Protein AF-A0A816EW15-F1 (afdb_monomer)

Foldseek 3Di:
DDLVVLLVLLCVQCPPPDLVDDQQADDPDDDDPDPPPPDQDDDDDDDDDPVVVVVLVVVCVVLVHDSLLLVVLVVLVVSCVRSVRPFWAWEWEKDQQQPDPVSPPDPDRRIATFIQTGRDDPPDDSSRSSVVSRVSVVSRVVSRVNHPVSSCVSNVHDPVSPVSNVHYDYDDDDPPCLCFDDDPNDTQHPDDDDSVVSPDDPPDDDDDRDDDPPDDPDDDDDD

Radius of gyration: 21.03 Å; Cα contacts (8 Å, |Δi|>4): 182; chains: 1; bounding box: 45×49×67 Å

Mean predicted aligned error: 11.52 Å

Solvent-accessible surface area (backbone atoms only — not comparable to full-atom values): 14504 Å² total; per-residue (Å²): 133,66,66,66,64,42,49,55,50,48,41,60,69,52,58,91,58,63,64,82,61,67,84,58,62,88,61,100,58,87,79,72,91,57,92,66,84,84,68,82,86,82,86,86,88,84,84,77,54,70,69,60,51,48,52,54,51,51,49,20,58,76,70,74,45,49,69,60,37,48,51,49,32,51,48,51,55,49,51,23,61,60,31,76,61,57,35,78,43,51,37,25,32,66,39,66,68,54,86,46,80,83,48,66,83,52,92,73,94,50,68,34,64,42,81,49,65,47,76,59,61,93,82,56,52,71,67,54,45,34,50,51,39,43,58,52,50,53,58,49,57,78,40,55,86,59,55,51,74,54,54,31,54,73,61,72,41,58,84,90,57,58,67,43,54,74,44,75,52,78,81,80,90,74,64,87,64,64,72,61,44,66,59,98,89,42,74,46,65,86,74,78,78,58,79,76,65,78,74,78,79,77,90,73,80,75,92,79,85,77,81,86,83,85,76,81,84,82,74,84,79,84,132

Nearest PDB structures (foldseek):
  6mg0-assembly2_A  TM=9.243E-01  e=1.447E-06  Brevibacillus parabrevis
  6mg0-assembly2_B  TM=8.468E-01  e=9.662E-07  Brevibacillus parabrevis
  9be3-assembly1_A  TM=8.759E-01  e=2.046E-06  Brevibacillus parabrevis
  9be4-assembly1_A  TM=8.601E-01  e=3.860E-06  Brevibacillus parabrevis
  6mfz-assembly1_A  TM=8.678E-01  e=6.873E-06  Brevibacillus parabrevis

pLDDT: mean 77.23, std 21.39, range [26.7, 98.31]

Sequence (223 aa):
MDMTFSSDFWQSQLHGYNFECRLSLPTDRQRSSSDQRSGLASIAQISFDEDISTAFLDYASAHKVTPFQLGLATFYAFLFKISHGQSDLCIACLNANRYKSELQNIIGMFVATLPYRIQLDSNWSFDELVKHVQEKSLSVLEHSHYPLQYILADSHISQLNASFLETVFNFLTVPSDMAHLSLNGATLEQVSLDPSWESKEMDKLSQIFLIDNKRAKLSPLPI

Structure (mmCIF, N/CA/C/O backbone):
data_AF-A0A816EW15-F1
#
_entry.id   AF-A0A816EW15-F1
#
loop_
_atom_site.group_PDB
_atom_site.id
_atom_site.type_symbol
_atom_site.label_atom_id
_atom_site.label_alt_id
_atom_site.label_comp_id
_atom_site.label_asym_id
_atom_site.label_entity_id
_atom_site.label_seq_id
_atom_site.pdbx_PDB_ins_code
_atom_site.Cartn_x
_atom_site.Cartn_y
_atom_site.Cartn_z
_atom_site.occupancy
_atom_site.B_iso_or_equiv
_atom_site.auth_seq_id
_atom_site.auth_comp_id
_atom_site.auth_asym_id
_atom_site.auth_atom_id
_atom_site.pdbx_PDB_model_num
ATOM 1 N N . MET A 1 1 ? 6.642 18.538 -16.106 1.00 57.25 1 MET A N 1
ATOM 2 C CA . MET A 1 1 ? 6.251 18.110 -14.749 1.00 57.25 1 MET A CA 1
ATOM 3 C C . MET A 1 1 ? 7.116 18.881 -13.787 1.00 57.25 1 MET A C 1
ATOM 5 O O . MET A 1 1 ? 8.323 18.911 -13.997 1.00 57.25 1 MET A O 1
ATOM 9 N N . ASP A 1 2 ? 6.495 19.570 -12.839 1.00 70.06 2 ASP A N 1
ATOM 10 C CA . ASP A 1 2 ? 7.193 20.416 -11.876 1.00 70.06 2 ASP A CA 1
ATOM 11 C C . ASP A 1 2 ? 7.647 19.557 -10.687 1.00 70.06 2 ASP A C 1
ATOM 13 O O . ASP A 1 2 ? 6.822 19.013 -9.956 1.00 70.06 2 ASP A O 1
ATOM 17 N N . MET A 1 3 ? 8.961 19.381 -10.538 1.00 74.31 3 MET A N 1
ATOM 18 C CA . MET A 1 3 ? 9.544 18.561 -9.467 1.00 74.31 3 MET A CA 1
ATOM 19 C C . MET A 1 3 ? 9.305 19.180 -8.084 1.00 74.31 3 MET A C 1
ATOM 21 O O . MET A 1 3 ? 9.208 18.451 -7.100 1.00 74.31 3 MET A O 1
ATOM 25 N N . THR A 1 4 ? 9.156 20.504 -8.018 1.00 77.12 4 THR A N 1
ATOM 26 C CA . THR A 1 4 ? 8.926 21.255 -6.777 1.00 77.12 4 THR A CA 1
ATOM 27 C C . THR A 1 4 ? 7.561 20.919 -6.177 1.00 77.12 4 THR A C 1
ATOM 29 O O . THR A 1 4 ? 7.462 20.607 -4.996 1.00 77.12 4 THR A O 1
ATOM 32 N N . PHE A 1 5 ? 6.526 20.845 -7.022 1.00 86.38 5 PHE A N 1
ATOM 33 C CA . PHE A 1 5 ? 5.172 20.462 -6.608 1.00 86.38 5 PHE A CA 1
ATOM 34 C C . PHE A 1 5 ? 5.114 19.039 -6.022 1.00 86.38 5 PHE A C 1
ATOM 36 O O . PHE A 1 5 ? 4.413 18.792 -5.043 1.00 86.38 5 PHE A O 1
ATOM 43 N N . SER A 1 6 ? 5.881 18.099 -6.588 1.00 90.25 6 SER A N 1
ATOM 44 C CA . SER A 1 6 ? 5.968 16.733 -6.058 1.00 90.25 6 SER A CA 1
ATOM 45 C C . SER A 1 6 ? 6.756 16.638 -4.756 1.00 90.25 6 SER A C 1
ATOM 47 O O . SER A 1 6 ? 6.348 15.887 -3.872 1.00 90.25 6 SER A O 1
ATOM 49 N N . SER A 1 7 ? 7.838 17.405 -4.609 1.00 91.81 7 SER A N 1
ATOM 50 C CA . SER A 1 7 ? 8.582 17.495 -3.346 1.00 91.81 7 SER A CA 1
ATOM 51 C C . SER A 1 7 ? 7.671 17.936 -2.196 1.00 91.81 7 SER A C 1
ATOM 53 O O . SER A 1 7 ? 7.587 17.246 -1.179 1.00 91.81 7 SER A O 1
ATOM 55 N N . ASP A 1 8 ? 6.931 19.034 -2.375 1.00 93.44 8 ASP A N 1
ATOM 56 C CA . ASP A 1 8 ? 6.056 19.589 -1.333 1.00 93.44 8 ASP A CA 1
ATOM 57 C C . ASP A 1 8 ? 4.955 18.601 -0.919 1.00 93.44 8 ASP A C 1
ATOM 59 O O . ASP A 1 8 ? 4.683 18.418 0.273 1.00 93.44 8 ASP A O 1
ATOM 63 N N . PHE A 1 9 ? 4.357 17.903 -1.893 1.00 94.75 9 PHE A N 1
ATOM 64 C CA . PHE A 1 9 ? 3.387 16.842 -1.622 1.00 94.75 9 PHE A CA 1
ATOM 65 C C . PHE A 1 9 ? 3.985 15.733 -0.753 1.00 94.75 9 PHE A C 1
ATOM 67 O O . PHE A 1 9 ? 3.382 15.351 0.249 1.00 94.75 9 PHE A O 1
ATOM 74 N N . TRP A 1 10 ? 5.163 15.215 -1.110 1.00 94.44 10 TRP A N 1
ATOM 75 C CA . TRP A 1 10 ? 5.776 14.099 -0.389 1.00 94.44 10 TRP A CA 1
ATOM 76 C C . TRP A 1 10 ? 6.218 14.482 1.023 1.00 94.44 10 TRP A C 1
ATOM 78 O O . TRP A 1 10 ? 5.998 13.704 1.956 1.00 94.44 10 TRP A O 1
ATOM 88 N N . GLN A 1 11 ? 6.755 15.691 1.197 1.00 92.94 11 GLN A N 1
ATOM 89 C CA . GLN A 1 11 ? 7.065 16.233 2.520 1.00 92.94 11 GLN A CA 1
ATOM 90 C C . GLN A 1 11 ? 5.805 16.340 3.384 1.00 92.94 11 GLN A C 1
ATOM 92 O O . GLN A 1 11 ? 5.815 15.915 4.538 1.00 92.94 11 GLN A O 1
ATOM 97 N N . SER A 1 12 ? 4.698 16.846 2.827 1.00 93.38 12 SER A N 1
ATOM 98 C CA . SER A 1 12 ? 3.413 16.922 3.531 1.00 93.38 12 SER A CA 1
ATOM 99 C C . SER A 1 12 ? 2.863 15.534 3.874 1.00 93.38 12 SER A C 1
ATOM 101 O O . SER A 1 12 ? 2.477 15.274 5.013 1.00 93.38 12 SER A O 1
ATOM 103 N N . GLN A 1 13 ? 2.887 14.614 2.911 1.00 93.44 13 GLN A N 1
ATOM 104 C CA . GLN A 1 13 ? 2.361 13.258 3.040 1.00 93.44 13 GLN A CA 1
ATOM 105 C C . GLN A 1 13 ? 3.075 12.451 4.135 1.00 93.44 13 GLN A C 1
ATOM 107 O O . GLN A 1 13 ? 2.447 11.663 4.849 1.00 93.44 13 GLN A O 1
ATOM 112 N N . LEU A 1 14 ? 4.383 12.645 4.298 1.00 93.19 14 LEU A N 1
ATOM 113 C CA . LEU A 1 14 ? 5.192 11.945 5.298 1.00 93.19 14 LEU A CA 1
ATOM 114 C C . LEU A 1 14 ? 5.442 12.772 6.570 1.00 93.19 14 LEU A C 1
ATOM 116 O O . LEU A 1 14 ? 6.084 12.287 7.503 1.00 93.19 14 LEU A O 1
ATOM 120 N N . HIS A 1 15 ? 4.888 13.983 6.660 1.00 92.44 15 HIS A N 1
ATOM 121 C CA . HIS A 1 15 ? 5.087 14.876 7.797 1.00 92.44 15 HIS A CA 1
ATOM 122 C C . HIS A 1 15 ? 4.640 14.244 9.123 1.00 92.44 15 HIS A C 1
ATOM 124 O O . HIS A 1 15 ? 3.494 13.816 9.276 1.00 92.44 15 HIS A O 1
ATOM 130 N N . GLY A 1 16 ? 5.537 14.197 10.107 1.00 90.25 16 GLY A N 1
ATOM 131 C CA . GLY A 1 16 ? 5.242 13.643 11.431 1.00 90.25 16 GLY A CA 1
ATOM 132 C C . GLY A 1 16 ? 5.069 12.122 11.460 1.00 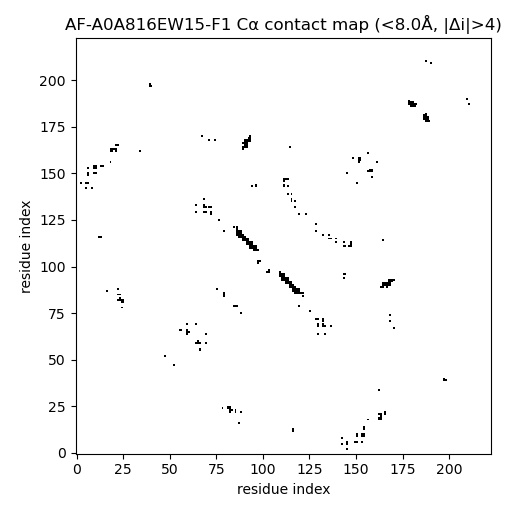90.25 16 GLY A C 1
ATOM 133 O O . GLY A 1 16 ? 4.634 11.592 12.478 1.00 90.25 16 GLY A O 1
ATOM 134 N N . TYR A 1 17 ? 5.373 11.408 10.370 1.00 91.12 17 TYR A N 1
ATOM 135 C CA . TYR A 1 17 ? 5.465 9.952 10.420 1.00 91.12 17 TYR A CA 1
ATOM 136 C C . TYR A 1 17 ? 6.673 9.544 11.265 1.00 91.12 17 TYR A C 1
ATOM 138 O O . TYR A 1 17 ? 7.764 10.096 11.115 1.00 91.12 17 TYR A O 1
ATOM 146 N N . ASN A 1 18 ? 6.494 8.564 12.146 1.00 88.25 18 ASN A N 1
ATOM 147 C CA . ASN A 1 18 ? 7.602 8.029 12.922 1.00 88.25 18 ASN A CA 1
ATOM 148 C C . ASN A 1 18 ? 8.350 6.964 12.103 1.00 88.25 18 ASN A C 1
ATOM 150 O O . ASN A 1 18 ? 7.986 5.791 12.123 1.00 88.25 18 ASN A O 1
ATOM 154 N N . PHE A 1 19 ? 9.416 7.368 11.407 1.00 84.25 19 PHE A N 1
ATOM 155 C CA . PHE A 1 19 ? 10.242 6.474 10.580 1.00 84.25 19 PHE A CA 1
ATOM 156 C C . PHE A 1 19 ? 11.019 5.413 11.376 1.00 84.25 19 PHE A C 1
ATOM 158 O O . PHE A 1 19 ? 11.517 4.456 10.789 1.00 84.25 19 PHE A O 1
ATOM 165 N N . GLU A 1 20 ? 11.121 5.560 12.697 1.00 80.81 20 GLU A N 1
ATOM 166 C CA . GLU A 1 20 ? 11.741 4.567 13.582 1.00 80.81 20 GLU A CA 1
ATOM 167 C C . GLU A 1 20 ? 10.713 3.564 14.130 1.00 80.81 20 GLU A C 1
ATOM 169 O O . GLU A 1 20 ? 11.079 2.496 14.629 1.00 80.81 20 GLU A O 1
ATOM 174 N N . CYS A 1 21 ? 9.415 3.880 14.028 1.00 80.56 21 CYS A N 1
ATOM 175 C CA . CYS A 1 21 ? 8.342 3.003 14.472 1.00 80.56 21 CYS A CA 1
ATOM 176 C C . CYS A 1 21 ? 8.184 1.836 13.497 1.00 80.56 21 CYS A C 1
ATOM 178 O O . CYS A 1 21 ? 7.643 1.969 12.398 1.00 80.56 21 CYS A O 1
ATOM 180 N N . ARG A 1 22 ? 8.662 0.667 13.922 1.00 81.12 22 ARG A N 1
ATOM 181 C CA . ARG A 1 22 ? 8.449 -0.590 13.203 1.00 81.12 22 ARG A CA 1
ATOM 182 C C . ARG A 1 22 ? 7.032 -1.098 13.419 1.00 81.12 22 ARG A C 1
ATOM 184 O O . ARG A 1 22 ? 6.450 -0.915 14.486 1.00 81.12 22 ARG A O 1
ATOM 191 N N . LEU A 1 23 ? 6.512 -1.799 12.417 1.00 85.62 23 LEU A N 1
ATOM 192 C CA . LEU A 1 23 ? 5.215 -2.454 12.519 1.00 85.62 23 LEU A CA 1
ATOM 193 C C . LEU A 1 23 ? 5.271 -3.585 13.555 1.00 85.62 23 LEU A C 1
ATOM 195 O O . LEU A 1 23 ? 6.068 -4.521 13.421 1.00 85.62 23 LEU A O 1
ATOM 199 N N . SER A 1 24 ? 4.418 -3.512 14.576 1.00 87.81 24 SER A N 1
ATOM 200 C CA . SER A 1 24 ? 4.382 -4.495 15.665 1.00 87.81 24 SER A CA 1
ATOM 201 C C . SER A 1 24 ? 3.636 -5.774 15.268 1.00 87.81 24 SER A C 1
ATOM 203 O O . SER A 1 24 ? 2.526 -6.023 15.727 1.00 87.81 24 SER A O 1
ATOM 205 N N . LEU A 1 25 ? 4.235 -6.599 14.409 1.00 88.19 25 LEU A N 1
ATOM 206 C CA . LEU A 1 25 ? 3.651 -7.878 13.995 1.00 88.19 25 LEU A CA 1
ATOM 207 C C . LEU A 1 25 ? 3.824 -8.980 15.057 1.00 88.19 25 LEU A C 1
ATOM 209 O O . LEU A 1 25 ? 4.872 -9.037 15.713 1.00 88.19 25 LEU A O 1
ATOM 213 N N . PRO A 1 26 ? 2.856 -9.909 15.185 1.00 88.44 26 PRO A N 1
ATOM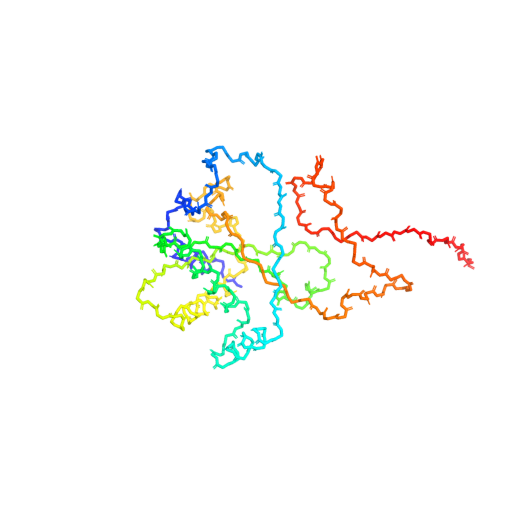 214 C CA . PRO A 1 26 ? 3.020 -11.097 16.010 1.00 88.44 26 PRO A CA 1
ATOM 215 C C . PRO A 1 26 ? 4.115 -11.967 15.385 1.00 88.44 26 PRO A C 1
ATOM 217 O O . PRO A 1 26 ? 3.960 -12.498 14.288 1.00 88.44 26 PRO A O 1
ATOM 220 N N . THR A 1 27 ? 5.258 -12.055 16.060 1.00 85.81 27 THR A N 1
ATOM 221 C CA . THR A 1 27 ? 6.444 -12.776 15.585 1.00 85.81 27 THR A CA 1
ATOM 222 C C . THR A 1 27 ? 6.820 -13.865 16.580 1.00 85.81 27 THR A C 1
ATOM 224 O O . THR A 1 27 ? 6.746 -13.659 17.790 1.00 85.81 27 THR A O 1
ATOM 227 N N . ASP A 1 28 ? 7.258 -15.022 16.078 1.00 86.69 28 ASP A N 1
ATOM 228 C CA . ASP A 1 28 ? 7.640 -16.163 16.928 1.00 86.69 28 ASP A CA 1
ATOM 229 C C . ASP A 1 28 ? 8.912 -15.898 17.750 1.00 86.69 28 ASP A C 1
ATOM 231 O O . ASP A 1 28 ? 9.191 -16.577 18.739 1.00 86.69 28 ASP A O 1
ATOM 235 N N . ARG A 1 29 ? 9.730 -14.932 17.317 1.00 81.88 29 ARG A N 1
ATOM 236 C CA . ARG A 1 29 ? 10.993 -14.542 17.953 1.00 81.88 29 ARG A CA 1
ATOM 237 C C . ARG A 1 29 ? 11.143 -13.032 17.915 1.00 81.88 29 ARG A C 1
ATOM 239 O O . ARG A 1 29 ? 10.705 -12.389 16.965 1.00 81.88 29 ARG A O 1
ATOM 246 N N . GLN A 1 30 ? 11.838 -12.483 18.910 1.00 79.38 30 GLN A N 1
ATOM 247 C CA . GLN A 1 30 ? 12.195 -11.067 18.907 1.00 79.38 30 GLN A CA 1
ATOM 248 C C . GLN A 1 30 ? 12.971 -10.711 17.638 1.00 79.38 30 GLN A C 1
ATOM 250 O O . GLN A 1 30 ? 13.942 -11.375 17.266 1.00 79.38 30 GLN A O 1
ATOM 255 N N . ARG A 1 31 ? 12.526 -9.645 16.975 1.00 74.25 31 ARG A N 1
ATOM 256 C CA . ARG A 1 31 ? 13.150 -9.138 15.758 1.00 74.25 31 ARG A CA 1
ATOM 257 C C . ARG A 1 31 ? 14.535 -8.579 16.088 1.00 74.25 31 ARG A C 1
ATOM 259 O O . ARG A 1 31 ? 14.663 -7.767 17.001 1.00 74.25 31 ARG A O 1
ATOM 266 N N . SER A 1 32 ? 15.559 -8.999 15.342 1.00 71.56 32 SER A N 1
ATOM 267 C CA . SER A 1 32 ? 16.913 -8.454 15.490 1.00 71.56 32 SER A CA 1
ATOM 268 C C . SER A 1 32 ? 16.923 -6.937 15.261 1.00 71.56 32 SER A C 1
ATOM 270 O O . SER A 1 32 ? 16.229 -6.423 14.378 1.00 71.56 32 SER A O 1
ATOM 272 N N . SER A 1 33 ? 17.730 -6.224 16.047 1.00 64.81 33 SER A N 1
ATOM 273 C CA . SER A 1 33 ? 18.008 -4.798 15.852 1.00 64.81 33 SER A CA 1
ATOM 274 C C . SER A 1 33 ? 18.983 -4.537 14.702 1.00 64.81 33 SER A C 1
ATOM 276 O O . SER A 1 33 ? 19.049 -3.413 14.211 1.00 64.81 33 SER A O 1
ATOM 278 N N . SER A 1 34 ? 19.724 -5.552 14.248 1.00 62.72 34 SER A N 1
ATOM 279 C CA . SER A 1 34 ? 20.553 -5.447 13.049 1.00 62.72 34 SER A CA 1
ATOM 280 C C . SER A 1 34 ? 19.699 -5.608 11.789 1.00 62.72 34 SER A C 1
ATOM 282 O O . SER A 1 34 ? 18.918 -6.551 11.682 1.00 62.72 34 SER A O 1
ATOM 284 N N . ASP A 1 35 ? 19.911 -4.749 10.787 1.00 58.50 35 ASP A N 1
ATOM 285 C CA . ASP A 1 35 ? 19.331 -4.884 9.433 1.00 58.50 35 ASP A CA 1
ATOM 286 C C . ASP A 1 35 ? 19.892 -6.093 8.650 1.00 58.50 35 ASP A C 1
ATOM 288 O O . ASP A 1 35 ? 19.689 -6.243 7.444 1.00 58.50 35 ASP A O 1
ATOM 292 N N . GLN A 1 36 ? 20.601 -6.996 9.332 1.00 60.75 36 GLN A N 1
ATOM 293 C CA . GLN A 1 36 ? 21.044 -8.249 8.751 1.00 60.75 36 GLN A CA 1
ATOM 294 C C . GLN A 1 36 ? 19.856 -9.202 8.646 1.00 60.75 36 GLN A C 1
ATOM 296 O O . GLN A 1 36 ? 19.377 -9.765 9.636 1.00 60.75 36 GLN A O 1
ATOM 301 N N . ARG A 1 37 ? 19.401 -9.400 7.406 1.00 61.25 37 ARG A N 1
ATOM 302 C CA . ARG A 1 37 ? 18.492 -10.485 7.037 1.00 61.25 37 ARG A CA 1
ATOM 303 C C . ARG A 1 37 ? 19.153 -11.799 7.445 1.00 61.25 37 ARG A C 1
ATOM 305 O O . ARG A 1 37 ? 20.154 -12.206 6.873 1.00 61.25 37 ARG A O 1
ATOM 312 N N . SER A 1 38 ? 18.634 -12.407 8.503 1.00 61.34 38 SER A N 1
ATOM 313 C CA . SER A 1 38 ? 19.229 -13.580 9.158 1.00 61.34 38 SER A CA 1
ATOM 314 C C . SER A 1 38 ? 18.377 -14.843 9.000 1.00 61.34 38 SER A C 1
ATOM 316 O O . SER A 1 38 ? 18.690 -15.875 9.588 1.00 61.34 38 SER A O 1
ATOM 318 N N . GLY A 1 39 ? 17.305 -14.771 8.205 1.00 63.06 39 GLY A N 1
ATOM 319 C CA . GLY A 1 39 ? 16.402 -15.884 7.921 1.00 63.06 39 GLY A CA 1
ATOM 320 C C . GLY A 1 39 ? 16.310 -16.185 6.429 1.00 63.06 39 GLY A C 1
ATOM 321 O O . GLY A 1 39 ? 16.453 -15.284 5.603 1.00 63.06 39 GLY A O 1
ATOM 322 N N . LEU A 1 40 ? 16.044 -17.451 6.103 1.00 68.69 40 LEU A N 1
ATOM 323 C CA . LEU A 1 40 ? 15.599 -17.847 4.769 1.00 68.69 40 LEU A CA 1
ATOM 324 C C . LEU A 1 40 ? 14.224 -17.222 4.507 1.00 68.69 40 LEU A C 1
ATOM 326 O O . LEU A 1 40 ? 13.378 -17.181 5.405 1.00 68.69 40 LEU A O 1
ATOM 330 N N . ALA A 1 41 ? 14.015 -16.720 3.291 1.00 72.94 41 ALA A N 1
ATOM 331 C CA . ALA A 1 41 ? 12.682 -16.336 2.854 1.00 72.94 41 ALA A CA 1
ATOM 332 C C . ALA A 1 41 ? 11.777 -17.578 2.817 1.00 72.94 41 ALA A C 1
ATOM 334 O O . ALA A 1 41 ? 12.247 -18.703 2.695 1.00 72.94 41 ALA A O 1
ATOM 335 N N . SER A 1 42 ? 10.475 -17.372 2.973 1.00 77.44 42 SER A N 1
ATOM 336 C CA . SER A 1 42 ? 9.473 -18.420 2.818 1.00 77.44 42 SER A CA 1
ATOM 337 C C . SER A 1 42 ? 8.222 -17.802 2.213 1.00 77.44 42 SER A C 1
ATOM 339 O O . SER A 1 42 ? 7.943 -16.617 2.425 1.00 77.44 42 SER A O 1
ATOM 341 N N . ILE A 1 43 ? 7.481 -18.593 1.444 1.00 80.50 43 ILE A N 1
ATOM 342 C CA . ILE A 1 43 ? 6.287 -18.147 0.733 1.00 80.50 43 ILE A CA 1
ATOM 343 C C . ILE A 1 43 ? 5.093 -18.939 1.256 1.00 80.50 43 ILE A C 1
ATOM 345 O O . ILE A 1 43 ? 5.058 -20.164 1.163 1.00 80.50 43 ILE A O 1
ATOM 349 N N . ALA A 1 44 ? 4.090 -18.224 1.759 1.00 83.31 44 ALA A N 1
ATOM 350 C CA . ALA A 1 44 ? 2.773 -18.780 2.030 1.00 83.31 44 ALA A CA 1
ATOM 351 C C . ALA A 1 44 ? 1.834 -18.407 0.878 1.00 83.31 44 ALA A C 1
ATOM 353 O O . ALA A 1 44 ? 1.605 -17.225 0.617 1.00 83.31 44 ALA A O 1
ATOM 354 N N . GLN A 1 45 ? 1.305 -19.411 0.180 1.00 85.88 45 GLN A N 1
ATOM 355 C CA . GLN A 1 45 ? 0.328 -19.211 -0.887 1.00 85.88 45 GLN A CA 1
ATOM 356 C C . GLN A 1 45 ? -1.084 -19.410 -0.342 1.00 85.88 45 GLN A C 1
ATOM 358 O O . GLN A 1 45 ? -1.380 -20.420 0.294 1.00 85.88 45 GLN A O 1
ATOM 363 N N . ILE A 1 46 ? -1.956 -18.443 -0.617 1.00 85.56 46 ILE A N 1
ATOM 364 C CA . ILE A 1 46 ? -3.377 -18.491 -0.277 1.00 85.56 46 ILE A CA 1
ATOM 365 C C . ILE A 1 46 ? -4.148 -18.329 -1.582 1.00 85.56 46 ILE A C 1
ATOM 367 O O . ILE A 1 46 ? -3.866 -17.419 -2.359 1.00 85.56 46 ILE A O 1
ATOM 371 N N . SER A 1 47 ? -5.091 -19.235 -1.825 1.00 88.50 47 SER A N 1
ATOM 372 C CA . SER A 1 47 ? -6.008 -19.171 -2.963 1.00 88.50 47 SER A CA 1
ATOM 373 C C . SER A 1 47 ? -7.414 -18.902 -2.448 1.00 88.50 47 SER A C 1
ATOM 375 O O . SER A 1 47 ? -7.833 -19.507 -1.462 1.00 88.50 47 SER A O 1
ATOM 377 N N . PHE A 1 48 ? -8.118 -17.992 -3.110 1.00 88.88 48 PHE A N 1
ATOM 378 C CA . PHE A 1 48 ? -9.527 -17.714 -2.856 1.00 88.88 48 PHE A CA 1
ATOM 379 C C . PHE A 1 48 ? -10.363 -18.451 -3.898 1.00 88.88 48 PHE A C 1
ATOM 381 O O . PHE A 1 48 ? -9.925 -18.619 -5.038 1.00 88.88 48 PHE A O 1
ATOM 388 N N . ASP A 1 49 ? -11.538 -18.921 -3.497 1.00 92.12 49 ASP A N 1
ATOM 389 C CA . ASP A 1 49 ? -12.481 -19.551 -4.412 1.00 92.12 49 ASP A CA 1
ATOM 390 C C . ASP A 1 49 ? -13.126 -18.518 -5.354 1.00 92.12 49 ASP A C 1
ATOM 392 O O . ASP A 1 49 ? -12.913 -17.301 -5.256 1.00 92.12 49 ASP A O 1
ATOM 396 N N . GLU A 1 50 ? -13.877 -19.027 -6.328 1.00 92.88 50 GLU A N 1
ATOM 397 C CA . GLU A 1 50 ? -14.536 -18.210 -7.346 1.00 92.88 50 GLU A CA 1
ATOM 398 C C . GLU A 1 50 ? -15.585 -17.275 -6.736 1.00 92.88 50 GLU A C 1
ATOM 400 O O . GLU A 1 50 ? -15.667 -16.113 -7.135 1.00 92.88 50 GLU A O 1
ATOM 405 N N . ASP A 1 51 ? -16.320 -17.738 -5.724 1.00 95.75 51 ASP A N 1
ATOM 406 C CA . ASP A 1 51 ? -17.359 -16.956 -5.053 1.00 95.75 51 ASP A CA 1
ATOM 407 C C . ASP A 1 51 ? -16.765 -15.724 -4.351 1.00 95.75 51 ASP A C 1
ATOM 409 O O . ASP A 1 51 ? -17.232 -14.601 -4.568 1.00 95.75 51 ASP A O 1
ATOM 413 N N . ILE A 1 52 ? -15.689 -15.895 -3.567 1.00 94.44 52 ILE A N 1
ATOM 414 C CA . ILE A 1 52 ? -15.001 -14.776 -2.904 1.00 94.44 52 ILE A CA 1
ATOM 415 C C . ILE A 1 52 ? -14.370 -13.843 -3.939 1.00 94.44 52 ILE A C 1
ATOM 417 O O . ILE A 1 52 ? -14.462 -12.621 -3.807 1.00 94.44 52 ILE A O 1
ATOM 421 N N . SER A 1 53 ? -13.740 -14.401 -4.973 1.00 92.88 53 SER A N 1
ATOM 422 C CA . SER A 1 53 ? -13.085 -13.611 -6.020 1.00 92.88 53 SER A CA 1
ATOM 423 C C . SER A 1 53 ? -14.090 -12.756 -6.797 1.00 92.88 53 SER A C 1
ATOM 425 O O . SER A 1 53 ? -13.833 -11.578 -7.052 1.00 92.88 53 SER A O 1
ATOM 427 N N . THR A 1 54 ? -15.257 -13.317 -7.117 1.00 95.12 54 THR A N 1
ATOM 428 C CA . THR A 1 54 ? -16.346 -12.610 -7.803 1.00 95.12 54 THR A CA 1
ATOM 429 C C . THR A 1 54 ? -16.918 -11.517 -6.911 1.00 95.12 54 THR A C 1
ATOM 431 O O . THR A 1 54 ? -16.969 -10.361 -7.325 1.00 95.12 54 THR A O 1
ATOM 434 N N . ALA A 1 55 ? -17.228 -11.832 -5.649 1.00 96.94 55 ALA A N 1
ATOM 435 C CA . ALA A 1 55 ? -17.728 -10.847 -4.691 1.00 96.94 55 ALA A CA 1
ATOM 436 C C . ALA A 1 55 ? -16.742 -9.684 -4.472 1.00 96.94 55 ALA A C 1
ATOM 438 O O . ALA A 1 55 ? -17.155 -8.531 -4.339 1.00 96.94 55 ALA A O 1
ATOM 439 N N . PHE A 1 56 ? -15.436 -9.963 -4.470 1.00 96.06 56 PHE A N 1
ATOM 440 C CA . PHE A 1 56 ? -14.391 -8.945 -4.365 1.00 96.06 56 PHE A CA 1
ATOM 441 C C . PHE A 1 56 ? -14.393 -7.990 -5.571 1.00 96.06 56 PHE A C 1
ATOM 443 O O . PHE A 1 56 ? -14.313 -6.771 -5.401 1.00 96.06 56 PHE A O 1
ATOM 450 N N . LEU A 1 57 ? -14.510 -8.522 -6.791 1.00 95.81 57 LEU A N 1
ATOM 451 C CA . LEU A 1 57 ? -14.575 -7.714 -8.013 1.00 95.81 57 LEU A CA 1
ATOM 452 C C . LEU A 1 57 ? -15.888 -6.928 -8.118 1.00 95.81 57 LEU A C 1
ATOM 454 O O . LEU A 1 57 ? -15.867 -5.754 -8.498 1.00 95.81 57 LEU A O 1
ATOM 458 N N . ASP A 1 58 ? -17.006 -7.536 -7.729 1.00 97.56 58 ASP A N 1
ATOM 459 C CA . ASP A 1 58 ? -18.318 -6.890 -7.704 1.00 97.56 58 ASP A CA 1
ATOM 460 C C . ASP A 1 58 ? -18.347 -5.731 -6.707 1.00 97.56 58 ASP A C 1
ATOM 462 O O . ASP A 1 58 ? -18.818 -4.642 -7.044 1.00 97.56 58 ASP A O 1
ATOM 466 N N . TYR A 1 59 ? -17.771 -5.914 -5.513 1.00 97.56 59 TYR A N 1
ATOM 467 C CA . TYR A 1 59 ? -17.607 -4.833 -4.542 1.00 97.56 59 TYR A CA 1
ATOM 468 C C . TYR A 1 59 ? -16.759 -3.699 -5.129 1.00 97.56 59 TYR A C 1
ATOM 470 O O . TYR A 1 59 ? -17.157 -2.533 -5.077 1.00 97.56 59 TYR A O 1
ATOM 478 N N . ALA A 1 60 ? -15.607 -4.022 -5.730 1.00 96.38 60 ALA A N 1
ATOM 479 C CA . ALA A 1 60 ? -14.736 -3.011 -6.327 1.00 96.38 60 ALA A CA 1
ATOM 480 C C . ALA A 1 60 ? -15.485 -2.185 -7.392 1.00 96.38 60 ALA A C 1
ATOM 482 O O . ALA A 1 60 ? -15.443 -0.952 -7.377 1.00 96.38 60 ALA A O 1
ATOM 483 N N . SER A 1 61 ? -16.245 -2.864 -8.255 1.00 96.62 61 SER A N 1
ATOM 484 C CA . SER A 1 61 ? -17.087 -2.247 -9.282 1.00 96.62 61 SER A CA 1
ATOM 485 C C . SER A 1 61 ? -18.181 -1.353 -8.685 1.00 96.62 61 SER A C 1
ATOM 487 O O . SER A 1 61 ? -18.292 -0.178 -9.050 1.00 96.62 61 SER A O 1
ATOM 489 N N . ALA A 1 62 ? -18.946 -1.864 -7.715 1.00 97.25 62 ALA A N 1
ATOM 490 C CA . ALA A 1 62 ? -20.048 -1.144 -7.075 1.00 97.25 62 ALA A CA 1
ATOM 491 C C . ALA A 1 62 ? -19.582 0.136 -6.360 1.00 97.25 62 ALA A C 1
ATOM 493 O O . ALA A 1 62 ? -20.250 1.171 -6.437 1.00 97.25 62 ALA A O 1
ATOM 494 N N . HIS A 1 63 ? -18.407 0.092 -5.728 1.00 95.75 63 HIS A N 1
ATOM 495 C CA . HIS A 1 63 ? -17.806 1.227 -5.022 1.00 95.75 63 HIS A CA 1
ATOM 496 C C . HIS A 1 63 ? -16.903 2.098 -5.916 1.00 95.75 63 HIS A C 1
ATOM 498 O O . HIS A 1 63 ? -16.328 3.077 -5.439 1.00 95.75 63 HIS A O 1
ATOM 504 N N . LYS A 1 64 ? -16.805 1.795 -7.221 1.00 96.44 64 LYS A N 1
ATOM 505 C CA . LYS A 1 64 ? -15.970 2.513 -8.207 1.00 96.44 64 LYS A CA 1
ATOM 506 C C . LYS A 1 64 ? -14.494 2.606 -7.798 1.00 96.44 64 LYS A C 1
ATOM 508 O O . LYS A 1 64 ? -13.835 3.620 -8.042 1.00 96.44 64 LYS A O 1
ATOM 513 N N . VAL A 1 65 ? -13.973 1.548 -7.187 1.00 96.81 65 VAL A N 1
ATOM 514 C CA . VAL A 1 65 ? -12.560 1.406 -6.818 1.00 96.81 65 VAL A CA 1
ATOM 515 C C . VAL A 1 65 ? -11.896 0.320 -7.656 1.00 96.81 65 VAL A C 1
ATOM 517 O O . VAL A 1 65 ? -12.549 -0.551 -8.224 1.00 96.81 65 VAL A O 1
ATOM 520 N N . THR A 1 66 ? -10.572 0.364 -7.755 1.00 95.19 66 THR A N 1
ATOM 521 C CA . THR A 1 66 ? -9.811 -0.693 -8.431 1.00 95.19 66 THR A CA 1
ATOM 522 C C . THR A 1 66 ? -9.585 -1.891 -7.498 1.00 95.19 66 THR A C 1
ATOM 524 O O . THR A 1 66 ? -9.514 -1.709 -6.278 1.00 95.19 66 THR A O 1
ATOM 527 N N . PRO A 1 67 ? -9.373 -3.108 -8.036 1.00 94.94 67 PRO A N 1
ATOM 528 C CA . PRO A 1 67 ? -8.970 -4.269 -7.236 1.00 94.94 67 PRO A CA 1
ATOM 529 C C . PRO A 1 67 ? -7.714 -4.020 -6.386 1.00 94.94 67 PRO A C 1
ATOM 531 O O . PRO A 1 67 ? -7.634 -4.484 -5.252 1.00 94.94 67 PRO A O 1
ATOM 534 N N . PHE A 1 68 ? -6.762 -3.227 -6.897 1.00 94.69 68 PHE A N 1
ATOM 535 C CA . PHE A 1 68 ? -5.589 -2.786 -6.136 1.00 94.69 68 PHE A CA 1
ATOM 536 C C . PHE A 1 68 ? -5.985 -1.970 -4.898 1.00 94.69 68 PHE A C 1
ATOM 538 O O . PHE A 1 68 ? -5.512 -2.268 -3.807 1.00 94.69 68 PHE A O 1
ATOM 545 N N . GLN A 1 69 ? -6.863 -0.972 -5.047 1.00 96.81 69 GLN A N 1
ATOM 546 C CA . GLN A 1 69 ? -7.307 -0.120 -3.935 1.00 96.81 69 GLN A CA 1
ATOM 547 C C . GLN A 1 69 ? -8.061 -0.925 -2.873 1.00 96.81 69 GLN A C 1
ATOM 549 O O . GLN A 1 69 ? -7.792 -0.773 -1.683 1.00 96.81 69 GLN A O 1
ATOM 554 N N . LEU A 1 70 ? -8.959 -1.819 -3.295 1.00 97.81 70 LEU A N 1
ATOM 555 C CA . LEU A 1 70 ? -9.690 -2.694 -2.380 1.00 97.81 70 LEU A CA 1
ATOM 556 C C . LEU A 1 70 ? -8.759 -3.676 -1.654 1.00 97.81 70 LEU A C 1
ATOM 558 O O . LEU A 1 70 ? -8.865 -3.865 -0.440 1.00 97.81 70 LEU A O 1
ATOM 562 N N . GLY A 1 71 ? -7.814 -4.276 -2.381 1.00 97.31 71 GLY A N 1
ATOM 563 C CA . GLY A 1 71 ? -6.825 -5.190 -1.813 1.00 97.31 71 GLY A CA 1
ATOM 564 C C . GLY A 1 71 ? -5.907 -4.484 -0.819 1.00 97.31 71 GLY A C 1
ATOM 565 O O . GLY A 1 71 ? -5.670 -4.996 0.273 1.00 97.31 71 GLY A O 1
ATOM 566 N N . LEU A 1 72 ? -5.467 -3.270 -1.150 1.00 97.62 72 LEU A N 1
ATOM 567 C CA . LEU A 1 72 ? -4.655 -2.443 -0.268 1.00 97.62 72 LEU A CA 1
ATOM 568 C C . LEU A 1 72 ? -5.431 -2.044 0.998 1.00 97.62 72 LEU A C 1
ATOM 570 O O . LEU A 1 72 ? -4.893 -2.167 2.094 1.00 97.62 72 LEU A O 1
ATOM 574 N N . ALA A 1 73 ? -6.703 -1.648 0.883 1.00 98.19 73 ALA A N 1
ATOM 575 C CA . ALA A 1 73 ? -7.566 -1.363 2.035 1.00 98.19 73 ALA A CA 1
ATOM 576 C C . ALA A 1 73 ? -7.755 -2.591 2.939 1.00 98.19 73 ALA A C 1
ATOM 578 O O . ALA A 1 73 ? -7.623 -2.501 4.161 1.00 98.19 73 ALA A O 1
ATOM 579 N N . THR A 1 74 ? -7.990 -3.758 2.334 1.00 97.62 74 THR A N 1
ATOM 580 C CA . THR A 1 74 ? -8.072 -5.043 3.045 1.00 97.62 74 THR A CA 1
ATOM 581 C C . THR A 1 74 ? -6.774 -5.333 3.793 1.00 97.62 74 THR A C 1
ATOM 583 O O . THR A 1 74 ? -6.797 -5.744 4.954 1.00 97.62 74 THR A O 1
ATOM 586 N N . PHE A 1 75 ? -5.633 -5.064 3.159 1.00 97.44 75 PHE A N 1
ATOM 587 C CA . PHE A 1 75 ? -4.324 -5.275 3.753 1.00 97.44 75 PHE A CA 1
ATOM 588 C C . PHE A 1 75 ? -4.041 -4.302 4.908 1.00 97.44 75 PHE A C 1
ATOM 590 O O . PHE A 1 75 ? -3.591 -4.746 5.961 1.00 97.44 75 PHE A O 1
ATOM 597 N N . TYR A 1 76 ? -4.397 -3.018 4.793 1.00 97.69 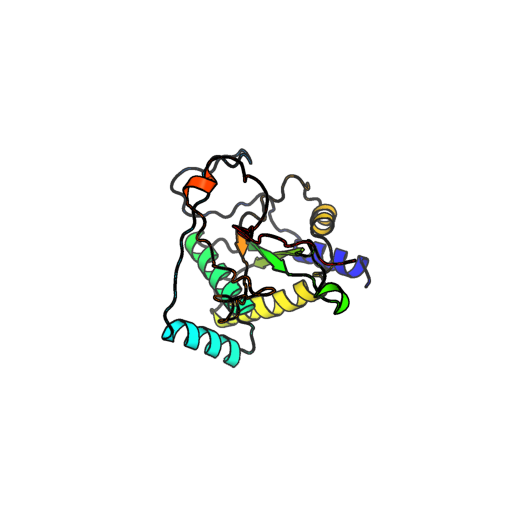76 TYR A N 1
ATOM 598 C CA . TYR A 1 76 ? -4.343 -2.076 5.921 1.00 97.69 76 TYR A CA 1
ATOM 599 C C . TYR A 1 76 ? -5.203 -2.536 7.099 1.00 97.69 76 TYR A C 1
ATOM 601 O O . TYR A 1 76 ? -4.726 -2.547 8.232 1.00 97.69 76 TYR A O 1
ATOM 609 N N . ALA A 1 77 ? -6.445 -2.961 6.844 1.00 97.31 77 ALA A N 1
ATOM 610 C CA . ALA A 1 77 ? -7.333 -3.470 7.888 1.00 97.31 77 ALA A CA 1
ATOM 611 C C . ALA A 1 77 ? -6.762 -4.730 8.562 1.00 97.31 77 ALA A C 1
ATOM 613 O O . ALA A 1 77 ? -6.850 -4.883 9.783 1.00 97.31 77 ALA A O 1
ATOM 614 N N . PHE A 1 78 ? -6.153 -5.623 7.779 1.00 96.31 78 PHE A N 1
ATOM 615 C CA . PHE A 1 78 ? -5.458 -6.801 8.287 1.00 96.31 78 PHE A CA 1
ATOM 616 C C . PHE A 1 78 ? -4.282 -6.414 9.189 1.00 96.31 78 PHE A C 1
ATOM 618 O O . PHE A 1 78 ? -4.241 -6.848 10.342 1.00 96.31 78 PHE A O 1
ATOM 625 N N . LEU A 1 79 ? -3.377 -5.553 8.709 1.00 95.38 79 LEU A N 1
ATOM 626 C CA . LEU A 1 79 ? -2.216 -5.087 9.471 1.00 95.38 79 LEU A CA 1
ATOM 627 C C . LEU A 1 79 ? -2.631 -4.364 10.753 1.00 95.38 79 LEU A C 1
ATOM 629 O O . LEU A 1 79 ? -2.061 -4.630 11.809 1.00 95.38 79 LEU A O 1
ATOM 633 N N . PHE A 1 80 ? -3.652 -3.511 10.697 1.00 95.50 80 PHE A N 1
ATOM 634 C CA . PHE A 1 80 ? -4.194 -2.825 11.869 1.00 95.50 80 PHE A CA 1
ATOM 635 C C . PHE A 1 80 ? -4.651 -3.823 12.941 1.00 95.50 80 PHE A C 1
ATOM 637 O O . PHE A 1 80 ? -4.306 -3.684 14.114 1.00 95.50 80 PHE A O 1
ATOM 644 N N . LYS A 1 81 ? -5.371 -4.881 12.544 1.00 94.12 81 LYS A N 1
ATOM 645 C CA . LYS A 1 81 ? -5.855 -5.907 13.479 1.00 94.12 81 LYS A CA 1
ATOM 646 C C . LYS A 1 81 ? -4.724 -6.729 14.091 1.00 94.12 81 LYS A C 1
ATOM 648 O O . LYS A 1 81 ? -4.720 -6.930 15.303 1.00 94.12 81 LYS A O 1
ATOM 653 N N . ILE A 1 82 ? -3.775 -7.202 13.283 1.00 95.06 82 ILE A N 1
ATOM 654 C CA . ILE A 1 82 ? -2.687 -8.055 13.793 1.00 95.06 82 ILE A CA 1
ATOM 655 C C . ILE A 1 82 ? -1.625 -7.270 14.562 1.00 95.06 82 ILE A C 1
ATOM 657 O O . ILE A 1 82 ? -0.954 -7.843 15.409 1.00 95.06 82 ILE A O 1
ATOM 661 N N . SER A 1 83 ? -1.491 -5.967 14.304 1.00 92.56 83 SER A N 1
ATOM 662 C CA . SER A 1 83 ? -0.568 -5.085 15.027 1.00 92.56 83 SER A CA 1
ATOM 663 C C . SER A 1 83 ? -1.130 -4.534 16.338 1.00 92.56 83 SER A C 1
ATOM 665 O O . SER A 1 83 ? -0.551 -3.622 16.924 1.00 92.56 83 SER A O 1
ATOM 667 N N . HIS A 1 84 ? -2.269 -5.061 16.797 1.00 91.88 84 HIS A N 1
ATOM 668 C CA . HIS A 1 84 ? -2.978 -4.588 17.987 1.00 91.88 84 HIS A CA 1
ATOM 669 C C . HIS A 1 84 ? -3.379 -3.102 17.928 1.00 91.88 84 HIS A C 1
ATOM 671 O O . HIS A 1 84 ? -3.378 -2.412 18.945 1.00 91.88 84 HIS A O 1
ATOM 677 N N . GLY A 1 85 ? -3.776 -2.622 16.745 1.00 92.12 85 GLY A N 1
ATOM 678 C CA . GLY A 1 85 ? -4.352 -1.291 16.559 1.00 92.12 85 GLY A CA 1
ATOM 679 C C . GLY A 1 85 ? -3.348 -0.190 16.221 1.00 92.12 85 GLY A C 1
ATOM 680 O O . GLY A 1 85 ? -3.655 0.983 16.435 1.00 92.12 85 GLY A O 1
ATOM 681 N N . GLN A 1 86 ? -2.164 -0.525 15.695 1.00 94.12 86 GLN A N 1
ATOM 682 C CA . GLN A 1 86 ? -1.245 0.489 15.173 1.00 94.12 86 GLN A CA 1
ATOM 683 C C . GLN A 1 86 ? -1.911 1.231 14.004 1.00 94.12 86 GLN A C 1
ATOM 685 O O . GLN A 1 86 ? -2.169 0.647 12.951 1.00 94.12 86 GLN A O 1
ATOM 690 N N . SER A 1 87 ? -2.209 2.515 14.206 1.00 94.56 87 SER A N 1
ATOM 691 C CA . SER A 1 87 ? -3.043 3.307 13.301 1.00 94.56 87 SER A CA 1
ATOM 692 C C . SER A 1 87 ? -2.273 4.120 12.267 1.00 94.56 87 SER A C 1
ATOM 694 O O . SER A 1 87 ? -2.831 4.399 11.220 1.00 94.56 87 SER A O 1
ATOM 696 N N . ASP A 1 88 ? -1.016 4.502 12.491 1.00 95.06 88 ASP A N 1
ATOM 697 C CA . ASP A 1 88 ? -0.215 5.197 11.472 1.00 95.06 88 ASP A CA 1
ATOM 698 C C . ASP A 1 88 ? 0.654 4.179 10.723 1.00 95.06 88 ASP A C 1
ATOM 700 O O . ASP A 1 88 ? 1.659 3.694 11.251 1.00 95.06 88 ASP A O 1
ATOM 704 N N . LEU A 1 89 ? 0.219 3.800 9.518 1.00 93.94 89 LEU A N 1
ATOM 705 C CA . LEU A 1 89 ? 0.824 2.731 8.722 1.00 93.94 89 LEU A CA 1
ATOM 706 C C . LEU A 1 89 ? 1.352 3.269 7.392 1.00 93.94 89 LEU A C 1
ATOM 708 O O . LEU A 1 89 ? 0.613 3.890 6.626 1.00 93.94 89 LEU A O 1
ATOM 712 N N . CYS A 1 90 ? 2.615 2.961 7.081 1.00 93.81 90 CYS A N 1
ATOM 713 C CA . CYS A 1 90 ? 3.230 3.242 5.787 1.00 93.81 90 CYS A CA 1
ATOM 714 C C . CYS A 1 90 ? 3.591 1.939 5.060 1.00 93.81 90 CYS A C 1
ATOM 716 O O . CYS A 1 90 ? 4.426 1.169 5.528 1.00 93.81 90 CYS A O 1
ATOM 718 N N . ILE A 1 91 ? 2.949 1.685 3.918 1.00 93.62 91 ILE A N 1
ATOM 719 C CA . ILE A 1 91 ? 3.130 0.473 3.109 1.00 93.62 91 ILE A CA 1
ATOM 720 C C . ILE A 1 91 ? 3.788 0.860 1.787 1.00 93.62 91 ILE A C 1
ATOM 722 O O . ILE A 1 91 ? 3.338 1.778 1.100 1.00 93.62 91 ILE A O 1
ATOM 726 N N . ALA A 1 92 ? 4.841 0.144 1.399 1.00 92.44 92 ALA A N 1
ATOM 727 C CA . ALA A 1 92 ? 5.437 0.297 0.080 1.00 92.44 92 ALA A CA 1
ATOM 728 C C . ALA A 1 92 ? 4.541 -0.352 -0.979 1.00 92.44 92 ALA A C 1
ATOM 730 O O . ALA A 1 92 ? 4.284 -1.552 -0.928 1.00 92.44 92 ALA A O 1
ATOM 731 N N . CYS A 1 93 ? 4.115 0.420 -1.973 1.00 93.19 93 CYS A N 1
ATOM 732 C CA . CYS A 1 93 ? 3.432 -0.108 -3.150 1.00 93.19 93 CYS A CA 1
ATOM 733 C C . CYS A 1 93 ? 4.328 0.006 -4.381 1.00 93.19 93 CYS A C 1
ATOM 735 O O . CYS A 1 93 ? 5.076 0.976 -4.529 1.00 93.19 93 CYS A O 1
ATOM 737 N N . LEU A 1 94 ? 4.242 -0.980 -5.271 1.00 89.69 94 LEU A N 1
ATOM 738 C CA . LEU A 1 94 ? 5.010 -1.007 -6.513 1.00 89.69 94 LEU A CA 1
ATOM 739 C C . LEU A 1 94 ? 4.158 -0.497 -7.677 1.00 89.69 94 LEU A C 1
ATOM 741 O O . LEU A 1 94 ? 3.043 -0.964 -7.897 1.00 89.69 94 LEU A O 1
ATOM 745 N N . ASN A 1 95 ? 4.699 0.446 -8.444 1.00 84.81 95 ASN A N 1
ATOM 746 C CA . ASN A 1 95 ? 4.088 0.956 -9.667 1.00 84.81 95 ASN A CA 1
ATOM 747 C C . ASN A 1 95 ? 5.016 0.665 -10.849 1.00 84.81 95 ASN A C 1
ATOM 749 O O . ASN A 1 95 ? 6.195 0.996 -10.797 1.00 84.81 95 ASN A O 1
ATOM 753 N N . ALA A 1 96 ? 4.497 0.086 -11.934 1.00 81.38 96 ALA A N 1
ATOM 754 C CA . ALA A 1 96 ? 5.278 -0.212 -13.136 1.00 81.38 96 ALA A CA 1
ATOM 755 C C . ALA A 1 96 ? 5.952 1.028 -13.759 1.00 81.38 96 ALA A C 1
ATOM 757 O O . ALA A 1 96 ? 6.956 0.877 -14.453 1.00 81.38 96 ALA A O 1
ATOM 758 N N . ASN A 1 97 ? 5.406 2.229 -13.519 1.00 78.00 97 ASN A N 1
ATOM 759 C CA . ASN A 1 97 ? 5.933 3.524 -13.965 1.00 78.00 97 ASN A CA 1
ATOM 760 C C . ASN A 1 97 ? 6.146 3.622 -15.491 1.00 78.00 97 ASN A C 1
ATOM 762 O O . ASN A 1 97 ? 7.028 4.326 -15.983 1.00 78.00 97 ASN A O 1
ATOM 766 N N . ARG A 1 98 ? 5.319 2.913 -16.268 1.00 79.00 98 ARG A N 1
ATOM 767 C CA . ARG A 1 98 ? 5.315 2.941 -17.742 1.00 79.00 98 ARG A CA 1
ATOM 768 C C . ARG A 1 98 ? 4.244 3.904 -18.261 1.00 79.00 98 ARG A C 1
ATOM 770 O O . ARG A 1 98 ? 3.373 3.527 -19.035 1.00 79.00 98 ARG A O 1
ATOM 777 N N . TYR A 1 99 ? 4.290 5.148 -17.790 1.00 73.75 99 TYR A N 1
ATOM 778 C CA . TYR A 1 99 ? 3.274 6.176 -18.065 1.00 73.75 99 TYR A CA 1
ATOM 779 C C . TYR A 1 99 ? 3.314 6.720 -19.503 1.00 73.75 99 TYR A C 1
ATOM 781 O O . TYR A 1 99 ? 2.344 7.317 -19.961 1.00 73.75 99 TYR A O 1
ATOM 789 N N . LYS A 1 100 ? 4.421 6.513 -20.226 1.00 77.12 100 LYS A N 1
ATOM 790 C CA . LYS A 1 100 ? 4.551 6.849 -21.648 1.00 77.12 100 LYS A CA 1
ATOM 791 C C . LYS A 1 100 ? 4.411 5.595 -22.501 1.00 77.12 100 LYS A C 1
ATOM 793 O O . LYS A 1 100 ? 5.009 4.568 -22.178 1.00 77.12 100 LYS A O 1
ATOM 798 N N . SER A 1 101 ? 3.687 5.697 -23.612 1.00 78.44 101 SER A N 1
ATOM 799 C CA . SER A 1 101 ? 3.522 4.611 -24.590 1.00 78.44 101 SER A CA 1
ATOM 800 C C . SER A 1 101 ? 4.857 4.026 -25.056 1.00 78.44 101 SER A C 1
ATOM 802 O O . SER A 1 101 ? 4.997 2.815 -25.193 1.00 78.44 101 SER A O 1
ATOM 804 N N . GLU A 1 102 ? 5.870 4.873 -25.218 1.00 81.81 102 GLU A N 1
ATOM 805 C CA . GLU A 1 102 ? 7.211 4.508 -25.668 1.00 81.81 102 GLU A CA 1
ATOM 806 C C . GLU A 1 102 ? 7.922 3.581 -24.674 1.00 81.81 102 GLU A C 1
ATOM 808 O O . GLU A 1 102 ? 8.778 2.797 -25.069 1.00 81.81 102 GLU A O 1
ATOM 813 N N . LEU A 1 103 ? 7.554 3.639 -23.389 1.00 79.94 103 LEU A N 1
ATOM 814 C CA . LEU A 1 103 ? 8.149 2.823 -22.330 1.00 79.94 103 LEU A CA 1
ATOM 815 C C . LEU A 1 103 ? 7.473 1.457 -22.179 1.00 79.94 103 LEU A C 1
ATOM 817 O O . LEU A 1 103 ? 8.006 0.601 -21.476 1.00 79.94 103 LEU A O 1
ATOM 821 N N . GLN A 1 104 ? 6.313 1.223 -22.797 1.00 76.94 104 GLN A N 1
ATOM 822 C CA . GLN A 1 104 ? 5.547 -0.010 -22.577 1.00 76.94 104 GLN A CA 1
ATOM 823 C C . GLN A 1 104 ? 6.293 -1.257 -23.069 1.00 76.94 104 GLN A C 1
ATOM 825 O O . GLN A 1 104 ? 6.293 -2.271 -22.378 1.00 76.94 104 GLN A O 1
ATOM 830 N N . ASN A 1 105 ? 7.018 -1.142 -24.186 1.00 79.31 105 ASN A N 1
ATOM 831 C CA . ASN A 1 105 ? 7.697 -2.266 -24.843 1.00 79.31 105 ASN A CA 1
ATOM 832 C C . ASN A 1 105 ? 9.216 -2.312 -24.593 1.00 79.31 105 ASN A C 1
ATOM 834 O O . ASN A 1 105 ? 9.926 -3.086 -25.233 1.00 79.31 105 ASN A O 1
ATOM 838 N N . ILE A 1 106 ? 9.734 -1.483 -23.679 1.00 83.69 106 ILE A N 1
ATOM 839 C CA . ILE A 1 106 ? 11.168 -1.442 -23.365 1.00 83.69 106 ILE A CA 1
ATOM 840 C C . ILE A 1 106 ? 11.486 -2.411 -22.228 1.00 83.69 106 ILE A C 1
ATOM 842 O O . ILE A 1 106 ? 10.919 -2.330 -21.133 1.00 83.69 106 ILE A O 1
ATOM 846 N N . ILE A 1 107 ? 12.455 -3.294 -22.459 1.00 80.56 107 ILE A N 1
ATOM 847 C CA . ILE A 1 107 ? 13.038 -4.120 -21.401 1.00 80.56 107 ILE A CA 1
ATOM 848 C C . ILE A 1 107 ? 13.915 -3.219 -20.525 1.00 80.56 107 ILE A C 1
ATOM 850 O O . ILE A 1 107 ? 14.874 -2.617 -21.000 1.00 80.56 107 ILE A O 1
ATOM 854 N N . GLY A 1 108 ? 13.566 -3.104 -19.245 1.00 76.62 108 GLY A N 1
ATOM 855 C CA . GLY A 1 108 ? 14.272 -2.261 -18.283 1.00 76.62 108 GLY A CA 1
ATOM 856 C C . GLY A 1 108 ? 13.567 -2.205 -16.927 1.00 76.62 108 GLY A C 1
ATOM 857 O O . GLY A 1 108 ? 12.397 -2.582 -16.807 1.00 76.62 108 GLY A O 1
ATOM 858 N N . MET A 1 109 ? 14.287 -1.736 -15.904 1.00 78.06 109 MET A N 1
ATOM 859 C CA . MET A 1 109 ? 13.758 -1.544 -14.553 1.00 78.06 109 MET A CA 1
ATOM 860 C C . MET A 1 109 ? 13.102 -0.167 -14.445 1.00 78.06 109 MET A C 1
ATOM 862 O O . MET A 1 109 ? 13.780 0.841 -14.274 1.00 78.06 109 MET A O 1
ATOM 866 N N . PHE A 1 110 ? 11.774 -0.142 -14.548 1.00 80.06 110 PHE A N 1
ATOM 867 C CA . PHE A 1 110 ? 10.978 1.082 -14.408 1.00 80.06 110 PHE A CA 1
ATOM 868 C C . PHE A 1 110 ? 10.200 1.140 -13.093 1.00 80.06 110 PHE A C 1
ATOM 870 O O . PHE A 1 110 ? 9.737 2.210 -12.720 1.00 80.06 110 PHE A O 1
ATOM 877 N N . VAL A 1 111 ? 10.082 0.016 -12.376 1.00 83.25 111 VAL A N 1
ATOM 878 C CA . VAL A 1 111 ? 9.239 -0.086 -11.181 1.00 83.25 111 VAL A CA 1
ATOM 879 C C . VAL A 1 111 ? 9.630 0.966 -10.141 1.00 83.25 111 VAL A C 1
ATOM 881 O O . VAL A 1 111 ? 10.774 1.012 -9.692 1.00 83.25 111 VAL A O 1
ATOM 884 N N . ALA A 1 112 ? 8.663 1.793 -9.756 1.00 85.62 112 ALA A N 1
ATOM 885 C CA . ALA A 1 112 ? 8.776 2.762 -8.681 1.00 85.62 112 ALA A CA 1
ATOM 886 C C . ALA A 1 112 ? 8.197 2.180 -7.388 1.00 85.62 112 ALA A C 1
ATOM 888 O O . ALA A 1 112 ? 7.119 1.583 -7.395 1.00 85.62 112 ALA A O 1
ATOM 889 N N . THR A 1 113 ? 8.897 2.399 -6.278 1.00 89.88 113 THR A N 1
ATOM 890 C CA . THR A 1 113 ? 8.402 2.107 -4.930 1.00 89.88 113 THR A CA 1
ATOM 891 C C . THR A 1 113 ? 7.832 3.385 -4.332 1.00 89.88 113 THR A C 1
ATOM 893 O O . THR A 1 113 ? 8.548 4.378 -4.211 1.00 89.88 113 THR A O 1
ATOM 896 N N . LEU A 1 114 ? 6.558 3.359 -3.951 1.00 92.19 114 LEU A N 1
ATOM 897 C CA . LEU A 1 114 ? 5.828 4.519 -3.446 1.00 92.19 114 LEU A CA 1
ATOM 898 C C . LEU A 1 114 ? 5.375 4.270 -2.000 1.00 92.19 114 LEU A C 1
ATOM 900 O O . LEU A 1 114 ? 4.749 3.238 -1.746 1.00 92.19 114 LEU A O 1
ATOM 904 N N . PRO A 1 115 ? 5.665 5.180 -1.054 1.00 93.56 115 PRO A N 1
ATOM 905 C CA . PRO A 1 115 ? 5.208 5.056 0.324 1.00 93.56 115 PRO A CA 1
ATOM 906 C C . PRO A 1 115 ? 3.743 5.495 0.447 1.00 93.56 115 PRO A C 1
ATOM 908 O O . PRO A 1 115 ? 3.413 6.677 0.343 1.00 93.56 115 PRO A O 1
ATOM 911 N N . TYR A 1 116 ? 2.848 4.544 0.697 1.00 95.06 116 TYR A N 1
ATOM 912 C CA . TYR A 1 116 ? 1.451 4.823 1.007 1.00 95.06 116 TYR A CA 1
ATOM 913 C C . TYR A 1 116 ? 1.314 4.925 2.523 1.00 95.06 116 TYR A C 1
ATOM 915 O O . TYR A 1 116 ? 1.311 3.918 3.224 1.00 95.06 116 TYR A O 1
ATOM 923 N N . ARG A 1 117 ? 1.229 6.150 3.043 1.00 95.19 117 ARG A N 1
ATOM 924 C CA . ARG A 1 117 ? 0.946 6.403 4.460 1.00 95.19 117 ARG A CA 1
ATOM 925 C C . ARG A 1 117 ? -0.535 6.688 4.666 1.00 95.19 117 ARG A C 1
ATOM 927 O O . ARG A 1 117 ? -1.082 7.584 4.011 1.00 95.19 117 ARG A O 1
ATOM 934 N N . ILE A 1 118 ? -1.145 5.960 5.595 1.00 95.75 118 ILE A N 1
ATOM 935 C CA . ILE A 1 118 ? -2.526 6.146 6.040 1.00 95.75 118 ILE A CA 1
ATOM 936 C C . ILE A 1 118 ? -2.555 6.130 7.568 1.00 95.75 118 ILE A C 1
ATOM 938 O O . ILE A 1 118 ? -2.047 5.201 8.192 1.00 95.75 118 ILE A O 1
ATOM 942 N N . GLN A 1 119 ? -3.180 7.156 8.146 1.00 95.50 119 GLN A N 1
ATOM 943 C CA . GLN A 1 119 ? -3.577 7.183 9.550 1.00 95.50 119 GLN A CA 1
ATOM 944 C C . GLN A 1 119 ? -4.995 6.619 9.646 1.00 95.50 119 GLN A C 1
ATOM 946 O O . GLN A 1 119 ? -5.947 7.272 9.228 1.00 95.50 119 GLN A O 1
ATOM 951 N N . LEU A 1 120 ? -5.122 5.386 10.122 1.00 96.19 120 LEU A N 1
ATOM 952 C CA . LEU A 1 120 ? -6.392 4.703 10.313 1.00 96.19 120 LEU A CA 1
ATOM 953 C C . LEU A 1 120 ? -7.137 5.251 11.533 1.00 96.19 120 LEU A C 1
ATOM 955 O O . LEU A 1 120 ? -6.553 5.429 12.602 1.00 96.19 120 LEU A O 1
ATOM 959 N N . ASP A 1 121 ? -8.448 5.418 11.396 1.00 94.44 121 ASP A N 1
ATOM 960 C CA . ASP A 1 121 ? -9.354 5.631 12.523 1.00 94.44 121 ASP A CA 1
ATOM 961 C C . ASP A 1 121 ? -10.044 4.307 12.877 1.00 94.44 121 ASP A C 1
ATOM 963 O O . ASP A 1 121 ? -10.622 3.640 12.018 1.00 94.44 121 ASP A O 1
ATOM 967 N N . SER A 1 122 ? -10.012 3.925 14.154 1.00 92.38 122 SER A N 1
ATOM 968 C CA . SER A 1 122 ? -10.699 2.728 14.653 1.00 92.38 122 SER A CA 1
ATOM 969 C C . SER A 1 122 ? -12.224 2.792 14.518 1.00 92.38 122 SER A C 1
ATOM 971 O O . SER A 1 122 ? -12.881 1.759 14.629 1.00 92.38 122 SER A O 1
ATOM 973 N N . ASN A 1 123 ? -12.786 3.986 14.317 1.00 94.88 123 ASN A N 1
ATOM 974 C CA . ASN A 1 123 ? -14.219 4.197 14.128 1.00 94.88 123 ASN A CA 1
ATOM 975 C C . ASN A 1 123 ? -14.655 4.098 12.664 1.00 94.88 123 ASN A C 1
ATOM 977 O O . ASN A 1 123 ? -15.858 4.086 12.407 1.00 94.88 123 ASN A O 1
ATOM 981 N N . TRP A 1 124 ? -13.717 4.030 11.713 1.00 96.44 124 TRP A N 1
ATOM 982 C CA . TRP A 1 124 ? -14.075 3.865 10.311 1.00 96.44 124 TRP A CA 1
ATOM 983 C C . TRP A 1 124 ? -14.717 2.503 10.067 1.00 96.44 124 TRP A C 1
ATOM 985 O O . TRP A 1 124 ? -14.206 1.446 10.449 1.00 96.44 124 TRP A O 1
ATOM 995 N N . SER A 1 125 ? -15.826 2.535 9.343 1.00 97.25 125 SER A N 1
ATOM 996 C CA . SER A 1 125 ? -16.305 1.389 8.589 1.00 97.25 125 SER A CA 1
ATOM 997 C C . SER A 1 125 ? -15.282 0.985 7.522 1.00 97.25 125 SER A C 1
ATOM 999 O O . SER A 1 125 ? -14.410 1.756 7.111 1.00 97.25 125 SER A O 1
ATOM 1001 N N . PHE A 1 126 ? -15.397 -0.247 7.030 1.00 96.75 126 PHE A N 1
ATOM 1002 C CA . PHE A 1 126 ? -14.525 -0.707 5.953 1.00 96.75 126 PHE A CA 1
ATOM 1003 C C . PHE A 1 126 ? -14.700 0.126 4.672 1.00 96.75 126 PHE A C 1
ATOM 1005 O O . PHE A 1 126 ? -13.715 0.444 4.012 1.00 96.75 126 PHE A O 1
ATOM 1012 N N . ASP A 1 127 ? -15.927 0.553 4.368 1.00 97.38 127 ASP A N 1
ATOM 1013 C CA . ASP A 1 127 ? -16.225 1.396 3.206 1.00 97.38 127 ASP A CA 1
ATOM 1014 C C . ASP A 1 127 ? -15.532 2.767 3.296 1.00 97.38 127 ASP A C 1
ATOM 1016 O O . ASP A 1 127 ? -15.011 3.274 2.300 1.00 97.38 127 ASP A O 1
ATOM 1020 N N . GLU A 1 128 ? -15.471 3.359 4.493 1.00 97.69 128 GLU A N 1
ATOM 1021 C CA . GLU A 1 128 ? -14.734 4.607 4.733 1.00 97.69 128 GLU A CA 1
ATOM 1022 C C . GLU A 1 128 ? -13.228 4.414 4.541 1.00 97.69 128 GLU A C 1
ATOM 1024 O O . GLU A 1 128 ? -12.586 5.242 3.890 1.00 97.69 128 GLU A O 1
ATOM 1029 N N . LEU A 1 129 ? -12.667 3.297 5.017 1.00 97.94 129 LEU A N 1
ATOM 1030 C CA . LEU A 1 129 ? -11.265 2.960 4.768 1.00 97.94 129 LEU A CA 1
ATOM 1031 C C . LEU A 1 129 ? -10.983 2.798 3.267 1.00 97.94 129 LEU A C 1
ATOM 1033 O O . LEU A 1 129 ? -9.998 3.343 2.767 1.00 97.94 129 LEU A O 1
ATOM 1037 N N . VAL A 1 130 ? -11.842 2.083 2.534 1.00 98.31 130 VAL A N 1
ATOM 1038 C CA . VAL A 1 130 ? -11.713 1.900 1.079 1.00 98.31 130 VAL A CA 1
ATOM 1039 C C . VAL A 1 130 ? -11.727 3.249 0.362 1.00 98.31 130 VAL A C 1
ATOM 1041 O O . VAL A 1 130 ? -10.879 3.496 -0.500 1.00 98.31 130 VAL A O 1
ATOM 1044 N N . LYS A 1 131 ? -12.636 4.150 0.747 1.00 97.06 131 LYS A N 1
ATOM 1045 C CA . LYS A 1 131 ? -12.708 5.504 0.189 1.00 97.06 131 LYS A CA 1
ATOM 1046 C C . LYS A 1 131 ? -11.440 6.312 0.483 1.00 97.06 131 LYS A C 1
ATOM 1048 O O . LYS A 1 131 ? -10.875 6.912 -0.429 1.00 97.06 131 LYS A O 1
ATOM 1053 N N . HIS A 1 132 ? -10.936 6.270 1.715 1.00 96.88 132 HIS A N 1
ATOM 1054 C CA . HIS A 1 132 ? -9.682 6.936 2.071 1.00 96.88 132 HIS A CA 1
ATOM 1055 C C . HIS A 1 132 ? -8.483 6.389 1.287 1.00 96.88 132 HIS A C 1
ATOM 1057 O O . HIS A 1 132 ? -7.641 7.160 0.822 1.00 96.88 132 HIS A O 1
ATOM 1063 N N . VAL A 1 133 ? -8.410 5.070 1.091 1.00 97.62 133 VAL A N 1
ATOM 1064 C CA . VAL A 1 133 ? -7.367 4.432 0.274 1.00 97.62 133 VAL A CA 1
ATOM 1065 C C . VAL A 1 133 ? -7.490 4.851 -1.190 1.00 97.62 133 VAL A C 1
ATOM 1067 O O . VAL A 1 133 ? -6.470 5.126 -1.826 1.00 97.62 133 VAL A O 1
ATOM 1070 N N . GLN A 1 134 ? -8.707 4.943 -1.732 1.00 96.62 134 GLN A N 1
ATOM 1071 C CA . GLN A 1 134 ? -8.955 5.423 -3.093 1.00 96.62 134 GLN A CA 1
ATOM 1072 C C . GLN A 1 134 ? -8.441 6.857 -3.277 1.00 96.62 134 GLN A C 1
ATOM 1074 O O . GLN A 1 134 ? -7.616 7.091 -4.163 1.00 96.62 134 GLN A O 1
ATOM 1079 N N . GLU A 1 135 ? -8.879 7.790 -2.427 1.00 95.50 135 GLU A N 1
ATOM 1080 C CA . GLU A 1 135 ? -8.461 9.198 -2.454 1.00 95.50 135 GLU A CA 1
ATOM 1081 C C . GLU A 1 135 ? -6.939 9.318 -2.331 1.00 95.50 135 GLU A C 1
ATOM 1083 O O . GLU A 1 135 ? -6.291 9.989 -3.137 1.00 95.50 135 GLU A O 1
ATOM 1088 N N . LYS A 1 136 ? -6.345 8.583 -1.382 1.00 95.62 136 LYS A N 1
ATOM 1089 C CA . LYS A 1 136 ? -4.896 8.581 -1.180 1.00 95.62 136 LYS A CA 1
ATOM 1090 C C . LYS A 1 136 ? -4.140 8.063 -2.399 1.00 95.62 136 LYS A C 1
ATOM 1092 O O . LYS A 1 136 ? -3.116 8.632 -2.773 1.00 95.62 136 LYS A O 1
ATOM 1097 N N . SER A 1 137 ? -4.641 6.995 -3.016 1.00 93.94 137 SER A N 1
ATOM 1098 C CA . SER A 1 137 ? -4.015 6.395 -4.194 1.00 93.94 137 SER A CA 1
ATOM 1099 C C . SER A 1 137 ? -3.987 7.357 -5.372 1.00 93.94 137 SER A C 1
ATOM 1101 O O . SER A 1 137 ? -2.983 7.414 -6.071 1.00 93.94 137 SER A O 1
ATOM 1103 N N . LEU A 1 138 ? -5.053 8.134 -5.581 1.00 92.69 138 LEU A N 1
ATOM 1104 C CA . LEU A 1 138 ? -5.097 9.123 -6.658 1.00 92.69 138 LEU A CA 1
ATOM 1105 C C . LEU A 1 138 ? -4.010 10.187 -6.475 1.00 92.69 138 LEU A C 1
ATOM 1107 O O . LEU A 1 138 ? -3.210 10.384 -7.387 1.00 92.69 138 LEU A O 1
ATOM 1111 N N . SER A 1 139 ? -3.899 10.778 -5.281 1.00 93.12 139 SER A N 1
ATOM 1112 C CA . SER A 1 139 ? -2.851 11.769 -5.001 1.00 93.12 139 SER A CA 1
ATOM 1113 C C . SER A 1 139 ? -1.445 11.175 -5.137 1.00 93.12 139 SER A C 1
ATOM 1115 O O . SER A 1 139 ? -0.571 11.769 -5.757 1.00 93.12 139 SER A O 1
ATOM 1117 N N . VAL A 1 140 ? -1.208 9.964 -4.620 1.00 93.31 140 VAL A N 1
ATOM 1118 C CA . VAL A 1 140 ? 0.103 9.307 -4.760 1.00 93.31 140 VAL A CA 1
ATOM 1119 C C . VAL A 1 140 ? 0.449 9.033 -6.229 1.00 93.31 140 VAL A C 1
ATOM 1121 O O . VAL A 1 140 ? 1.604 9.191 -6.628 1.00 93.31 140 VAL A O 1
ATOM 1124 N N . LEU A 1 141 ? -0.525 8.641 -7.054 1.00 89.12 141 LEU A N 1
ATOM 1125 C CA . LEU A 1 141 ? -0.297 8.370 -8.474 1.00 89.12 141 LEU A CA 1
ATOM 1126 C C . LEU A 1 141 ? 0.086 9.628 -9.260 1.00 89.12 141 LEU A C 1
ATOM 1128 O O . LEU A 1 141 ? 0.978 9.543 -10.109 1.00 89.12 141 LEU A O 1
ATOM 1132 N N . GLU A 1 142 ? -0.497 10.787 -8.949 1.00 90.50 142 GLU A N 1
ATOM 1133 C CA . GLU A 1 142 ? -0.128 12.076 -9.560 1.00 90.50 142 GLU A CA 1
ATOM 1134 C C . GLU A 1 142 ? 1.360 12.408 -9.346 1.00 90.50 142 GLU A C 1
ATOM 1136 O O . GLU A 1 142 ? 2.033 12.929 -10.242 1.00 90.50 142 GLU A O 1
ATOM 1141 N N . HIS A 1 143 ? 1.910 11.995 -8.202 1.00 91.56 143 HIS A N 1
ATOM 1142 C CA . HIS A 1 143 ? 3.298 12.230 -7.802 1.00 91.56 143 HIS A CA 1
ATOM 1143 C C . HIS A 1 143 ? 4.213 11.001 -7.937 1.00 91.56 143 HIS A C 1
ATOM 1145 O O . HIS A 1 143 ? 5.370 11.032 -7.510 1.00 91.56 143 HIS A O 1
ATOM 1151 N N . SER A 1 144 ? 3.732 9.926 -8.573 1.00 88.25 144 SER A N 1
ATOM 1152 C CA . SER A 1 144 ? 4.445 8.641 -8.698 1.00 88.25 144 SER A CA 1
ATOM 1153 C C . SER A 1 144 ? 5.742 8.700 -9.509 1.00 88.25 144 SER A C 1
ATOM 1155 O O . SER A 1 144 ? 6.595 7.822 -9.396 1.00 88.25 144 SER A O 1
ATOM 1157 N N . HIS A 1 145 ? 5.899 9.746 -10.318 1.00 86.06 145 HIS A N 1
ATOM 1158 C CA . HIS A 1 145 ? 7.098 9.998 -11.106 1.00 86.06 145 HIS A CA 1
ATOM 1159 C C . HIS A 1 145 ? 8.275 10.491 -10.257 1.00 86.06 145 HIS A C 1
ATOM 1161 O O . HIS A 1 145 ? 9.392 10.526 -10.769 1.00 86.06 145 HIS A O 1
ATOM 1167 N N . TYR A 1 146 ? 8.040 10.890 -9.001 1.00 89.38 146 TYR A N 1
ATOM 1168 C CA . TYR A 1 146 ? 9.073 11.385 -8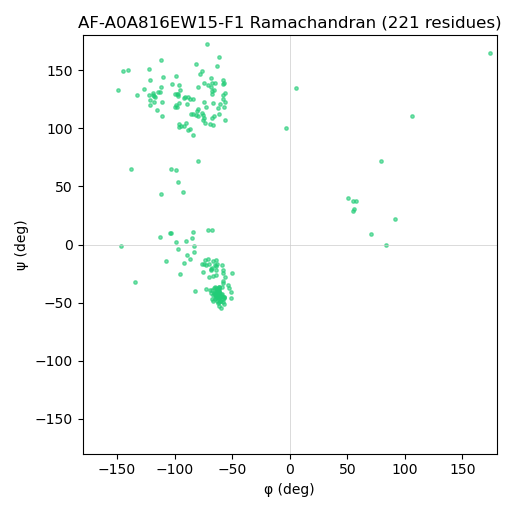.100 1.00 89.38 146 TYR A CA 1
ATOM 1169 C C . TYR A 1 146 ? 9.848 10.211 -7.471 1.00 89.38 146 TYR A C 1
ATOM 1171 O O . TYR A 1 146 ? 9.264 9.409 -6.739 1.00 89.38 146 TYR A O 1
ATOM 1179 N N . PRO A 1 147 ? 11.154 10.062 -7.761 1.00 88.31 147 PRO A N 1
ATOM 1180 C CA . PRO A 1 147 ? 11.948 8.938 -7.273 1.00 88.31 147 PRO A CA 1
ATOM 1181 C C . PRO A 1 147 ? 11.976 8.816 -5.745 1.00 88.31 147 PRO A C 1
ATOM 1183 O O . PRO A 1 147 ? 12.220 9.798 -5.045 1.00 88.31 147 PRO A O 1
ATOM 1186 N N . LEU A 1 148 ? 11.869 7.581 -5.234 1.00 88.62 148 LEU A N 1
ATOM 1187 C CA . LEU A 1 148 ? 11.937 7.286 -3.795 1.00 88.62 148 LEU A CA 1
ATOM 1188 C C . LEU A 1 148 ? 13.166 7.912 -3.120 1.00 88.62 148 LEU A C 1
ATOM 1190 O O . LEU A 1 148 ? 13.054 8.466 -2.037 1.00 88.62 148 LEU A O 1
ATOM 1194 N N . GLN A 1 149 ? 14.334 7.877 -3.763 1.00 87.69 149 GLN A N 1
ATOM 1195 C CA . GLN A 1 149 ? 15.567 8.453 -3.213 1.00 87.69 149 GLN A CA 1
ATOM 1196 C C . GLN A 1 149 ? 15.458 9.951 -2.883 1.00 87.69 149 GLN A C 1
ATOM 1198 O O . GLN A 1 149 ? 16.111 10.404 -1.945 1.00 87.69 149 GLN A O 1
ATOM 1203 N N . TYR A 1 150 ? 14.638 10.698 -3.632 1.00 90.19 150 TYR A N 1
ATOM 1204 C CA . TYR A 1 150 ? 14.370 12.106 -3.357 1.00 90.19 150 TYR A CA 1
ATOM 1205 C C . TYR A 1 150 ? 13.300 12.262 -2.280 1.00 90.19 150 TYR A C 1
ATOM 1207 O O . TYR A 1 150 ? 13.514 13.038 -1.362 1.00 90.19 150 TYR A O 1
ATOM 1215 N N . ILE A 1 151 ? 12.242 11.435 -2.291 1.00 90.62 151 ILE A N 1
ATOM 1216 C CA . ILE A 1 151 ? 11.264 11.371 -1.184 1.00 90.62 151 ILE A CA 1
ATOM 1217 C C . ILE A 1 151 ? 11.984 11.200 0.162 1.00 90.62 151 ILE A C 1
ATOM 1219 O O . ILE A 1 151 ? 11.687 11.903 1.128 1.00 90.62 151 ILE A O 1
ATOM 1223 N N . LEU A 1 152 ? 12.952 10.277 0.219 1.00 88.75 152 LEU A N 1
ATOM 1224 C CA . LEU A 1 152 ? 13.753 10.017 1.415 1.00 88.75 152 LEU A CA 1
ATOM 1225 C C . LEU A 1 152 ? 14.626 11.217 1.795 1.00 88.75 152 LEU A C 1
ATOM 1227 O O . LEU A 1 152 ? 14.640 11.608 2.960 1.00 88.75 152 LEU A O 1
ATOM 1231 N N . ALA A 1 153 ? 15.328 11.807 0.823 1.00 87.38 153 ALA A N 1
ATOM 1232 C CA . ALA A 1 153 ? 16.206 12.952 1.056 1.00 87.38 153 ALA A CA 1
ATOM 1233 C C . ALA A 1 153 ? 15.435 14.174 1.586 1.00 87.38 153 ALA A C 1
ATOM 1235 O O . ALA A 1 153 ? 15.859 14.780 2.570 1.00 87.38 153 ALA A O 1
ATOM 1236 N N . ASP A 1 154 ? 14.285 14.479 0.985 1.00 89.19 154 ASP A N 1
ATOM 1237 C CA . ASP A 1 154 ? 13.429 15.611 1.355 1.00 89.19 154 ASP A CA 1
ATOM 1238 C C . ASP A 1 154 ? 12.747 15.404 2.709 1.00 89.19 154 ASP A C 1
ATOM 1240 O O . ASP A 1 154 ? 12.468 16.358 3.428 1.00 89.19 154 ASP A O 1
ATOM 1244 N N . SER A 1 155 ? 12.521 14.145 3.090 1.00 84.94 155 SER A N 1
ATOM 1245 C CA . SER A 1 155 ? 12.008 13.778 4.414 1.00 84.94 155 SER A CA 1
ATOM 1246 C C . SER A 1 155 ? 13.117 13.670 5.472 1.00 84.94 155 SER A C 1
ATOM 1248 O O . SER A 1 155 ? 12.850 13.248 6.595 1.00 84.94 155 SER A O 1
ATOM 1250 N N . HIS A 1 156 ? 14.364 14.018 5.122 1.00 81.31 156 HIS A N 1
ATOM 1251 C CA . HIS A 1 156 ? 15.561 13.880 5.962 1.00 81.31 156 HIS A CA 1
ATOM 1252 C C . HIS A 1 156 ? 15.795 12.456 6.499 1.00 81.31 156 HIS A C 1
ATOM 1254 O O . HIS A 1 156 ? 16.410 12.258 7.549 1.00 81.31 156 HIS A O 1
ATOM 1260 N N . ILE A 1 157 ? 15.334 11.447 5.759 1.00 73.56 157 ILE A N 1
ATOM 1261 C CA . ILE A 1 157 ? 15.525 10.035 6.078 1.00 73.56 157 ILE A CA 1
ATOM 1262 C C . ILE A 1 157 ? 16.848 9.596 5.456 1.00 73.56 157 ILE A C 1
ATOM 1264 O O . ILE A 1 157 ? 17.075 9.755 4.254 1.00 73.56 157 ILE A O 1
ATOM 1268 N N . SER A 1 158 ? 17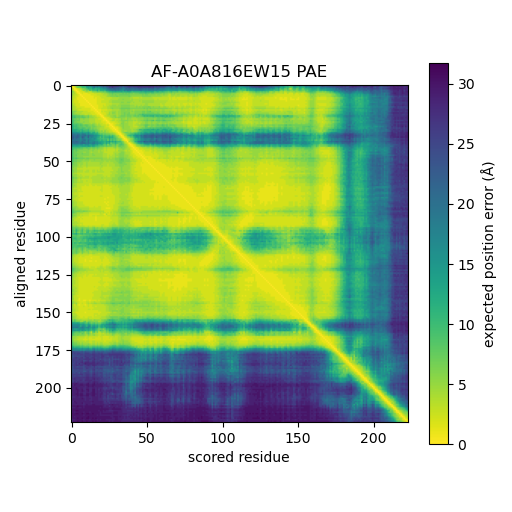.728 8.998 6.258 1.00 66.31 158 SER A N 1
ATOM 1269 C CA . SER A 1 158 ? 18.932 8.363 5.719 1.00 66.31 158 SER A CA 1
ATOM 1270 C C . SER A 1 158 ? 18.534 7.289 4.703 1.00 66.31 158 SER A C 1
ATOM 1272 O O . SER A 1 158 ? 17.741 6.407 5.024 1.00 66.31 158 SER A O 1
ATOM 1274 N N . GLN A 1 159 ? 19.107 7.314 3.495 1.00 59.69 159 GLN A N 1
ATOM 1275 C CA . GLN A 1 159 ? 18.834 6.307 2.454 1.00 59.69 159 GLN A CA 1
ATOM 1276 C C . GLN A 1 159 ? 19.146 4.870 2.910 1.00 59.69 159 GLN A C 1
ATOM 1278 O O . GLN A 1 159 ? 18.599 3.915 2.364 1.00 59.69 159 GLN A O 1
ATOM 1283 N N . LEU A 1 160 ? 19.999 4.718 3.929 1.00 54.69 160 LEU A N 1
ATOM 1284 C CA . LEU A 1 160 ? 20.324 3.437 4.557 1.00 54.69 160 LEU A CA 1
ATOM 1285 C C . LEU A 1 160 ? 19.199 2.910 5.469 1.00 54.69 160 LEU A C 1
ATOM 1287 O O . LEU A 1 160 ? 19.175 1.720 5.749 1.00 54.69 160 LEU A O 1
ATOM 1291 N N . ASN A 1 161 ? 18.252 3.766 5.873 1.00 57.16 161 ASN A N 1
ATOM 1292 C CA . ASN A 1 161 ? 17.176 3.480 6.827 1.00 57.16 161 ASN A CA 1
ATOM 1293 C C . ASN A 1 161 ? 15.792 3.471 6.149 1.00 57.16 161 ASN A C 1
ATOM 1295 O O . ASN A 1 161 ? 14.812 3.984 6.691 1.00 57.16 161 ASN A O 1
ATOM 1299 N N . ALA A 1 162 ? 15.672 2.851 4.971 1.00 63.50 162 ALA A N 1
ATOM 1300 C CA . ALA A 1 162 ? 14.362 2.545 4.382 1.00 63.50 162 ALA A CA 1
ATOM 1301 C C . ALA A 1 162 ? 13.613 1.423 5.140 1.00 63.50 162 ALA A C 1
ATOM 1303 O O . ALA A 1 162 ? 12.606 0.915 4.653 1.00 63.50 162 ALA A O 1
ATOM 1304 N N . SER A 1 163 ? 14.079 1.045 6.335 1.00 66.12 163 SER A N 1
ATOM 1305 C CA . SER A 1 163 ? 13.479 0.045 7.223 1.00 66.12 163 SER A CA 1
ATOM 1306 C C . SER A 1 163 ? 12.044 0.402 7.632 1.00 66.12 163 SER A C 1
ATOM 1308 O O . SER A 1 163 ? 11.286 -0.472 8.020 1.00 66.12 163 SER A O 1
ATOM 1310 N N . PHE A 1 164 ? 11.603 1.655 7.478 1.00 73.69 164 PHE A N 1
ATOM 1311 C CA . PHE A 1 164 ? 10.187 1.990 7.663 1.00 73.69 164 PHE A CA 1
ATOM 1312 C C . PHE A 1 164 ? 9.270 1.402 6.570 1.00 73.69 164 PHE A C 1
ATOM 1314 O O . PHE A 1 164 ? 8.079 1.222 6.808 1.00 73.69 164 PHE A O 1
ATOM 1321 N N . LEU A 1 165 ? 9.813 1.061 5.392 1.00 79.81 165 LEU A N 1
ATOM 1322 C CA . LEU A 1 165 ? 9.126 0.340 4.310 1.00 79.81 165 LEU A CA 1
ATOM 1323 C C . LEU A 1 165 ? 9.350 -1.174 4.419 1.00 79.81 165 LEU A C 1
ATOM 1325 O O . LEU A 1 165 ? 9.639 -1.865 3.445 1.00 79.81 165 LEU A O 1
ATOM 1329 N N . GLU A 1 166 ? 9.213 -1.696 5.633 1.00 81.19 166 GLU A N 1
ATOM 1330 C CA . GLU A 1 166 ? 9.327 -3.123 5.952 1.00 81.19 166 GLU A CA 1
ATOM 1331 C C . GLU A 1 166 ? 8.239 -3.983 5.298 1.00 81.19 166 GLU A C 1
ATOM 1333 O O . GLU A 1 166 ? 8.418 -5.191 5.147 1.00 81.19 166 GLU A O 1
ATOM 1338 N N . THR A 1 167 ? 7.110 -3.371 4.932 1.00 88.94 167 THR A N 1
ATOM 1339 C CA . THR A 1 167 ? 5.962 -4.065 4.349 1.00 88.94 167 THR A CA 1
ATOM 1340 C C . THR A 1 167 ? 5.709 -3.571 2.933 1.00 88.94 167 THR A C 1
ATOM 1342 O O . THR A 1 167 ? 5.546 -2.371 2.705 1.00 88.94 167 THR A O 1
ATOM 1345 N N . VAL A 1 168 ? 5.640 -4.512 1.991 1.00 91.69 168 VAL A N 1
ATOM 1346 C CA . VAL A 1 168 ? 5.361 -4.246 0.578 1.00 91.69 168 VAL A CA 1
ATOM 1347 C C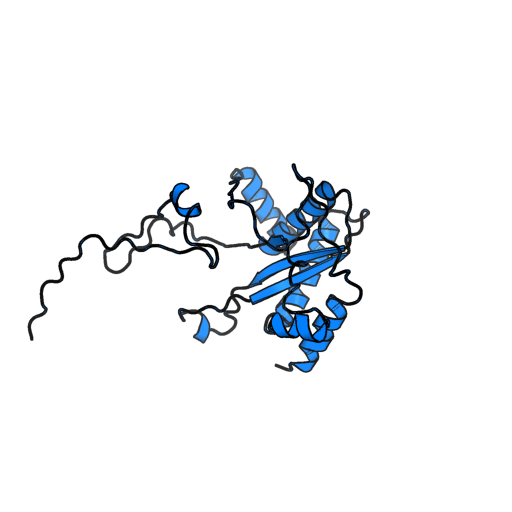 . VAL A 1 168 ? 4.027 -4.879 0.201 1.00 91.69 168 VAL A C 1
ATOM 1349 O O . VAL A 1 168 ? 3.804 -6.058 0.468 1.00 91.69 168 VAL A O 1
ATOM 1352 N N . PHE A 1 169 ? 3.168 -4.112 -0.461 1.00 94.12 169 PHE A N 1
ATOM 1353 C CA . PHE A 1 169 ? 1.968 -4.610 -1.119 1.00 94.12 169 PHE A CA 1
ATOM 1354 C C . PHE A 1 169 ? 2.139 -4.484 -2.634 1.00 94.12 169 PHE A C 1
ATOM 1356 O O . PHE A 1 169 ? 2.387 -3.399 -3.163 1.00 94.12 169 PHE A O 1
ATOM 1363 N N . ASN A 1 170 ? 2.024 -5.604 -3.344 1.00 91.81 170 ASN A N 1
ATOM 1364 C CA . ASN A 1 170 ? 2.115 -5.639 -4.797 1.00 91.81 170 ASN A CA 1
ATOM 1365 C C . ASN A 1 170 ? 0.889 -6.344 -5.371 1.00 91.81 170 ASN A C 1
ATOM 1367 O O . ASN A 1 170 ? 0.523 -7.424 -4.911 1.00 91.81 170 ASN A O 1
ATOM 1371 N N . PHE A 1 171 ? 0.290 -5.748 -6.396 1.00 89.50 171 PHE A N 1
ATOM 1372 C CA . PHE A 1 171 ? -0.852 -6.310 -7.100 1.00 89.50 171 PHE A CA 1
ATOM 1373 C C . PHE A 1 171 ? -0.491 -6.467 -8.571 1.00 89.50 171 PHE A C 1
ATOM 1375 O O . PHE A 1 171 ? -0.171 -5.491 -9.249 1.00 89.50 171 PHE A O 1
ATOM 1382 N N . LEU A 1 172 ? -0.536 -7.704 -9.056 1.00 85.31 172 LEU A N 1
ATOM 1383 C CA . LEU A 1 172 ? -0.221 -8.042 -10.436 1.00 85.31 172 LEU A CA 1
ATOM 1384 C C . LEU A 1 172 ? -1.434 -8.719 -11.060 1.00 85.31 172 LEU A C 1
ATOM 1386 O O . LEU A 1 172 ? -1.908 -9.737 -10.565 1.00 85.31 172 LEU A O 1
ATOM 1390 N N . THR A 1 173 ? -1.912 -8.169 -12.171 1.00 78.81 173 THR A N 1
ATOM 1391 C CA . THR A 1 173 ? -2.878 -8.860 -13.021 1.00 78.81 173 THR A CA 1
ATOM 1392 C C . THR A 1 173 ? -2.105 -9.774 -13.955 1.00 78.81 173 THR A C 1
ATOM 1394 O O . THR A 1 173 ? -1.365 -9.303 -14.819 1.00 78.81 173 THR A O 1
ATOM 1397 N N . VAL A 1 174 ? -2.264 -11.079 -13.769 1.00 73.56 174 VAL A N 1
ATOM 1398 C CA . VAL A 1 174 ? -1.685 -12.089 -14.653 1.00 73.56 174 VAL A CA 1
ATOM 1399 C C . VAL A 1 174 ? -2.776 -12.516 -15.634 1.00 73.56 174 VAL A C 1
ATOM 1401 O O . VAL A 1 174 ? -3.815 -13.005 -15.189 1.00 73.56 174 VAL A O 1
ATOM 1404 N N . PRO A 1 175 ? -2.597 -12.307 -16.950 1.00 64.12 175 PRO A N 1
ATOM 1405 C CA . PRO A 1 175 ? -3.521 -12.832 -17.946 1.00 64.12 175 PRO A CA 1
ATOM 1406 C C . PRO A 1 175 ? -3.652 -14.352 -17.817 1.00 64.12 175 PRO A C 1
ATOM 1408 O O . PRO A 1 175 ? -2.648 -15.043 -17.649 1.00 64.12 175 PRO A O 1
ATOM 1411 N N . SER A 1 176 ? -4.871 -14.872 -17.953 1.00 57.75 176 SER A N 1
ATOM 1412 C CA . SER A 1 176 ? -5.180 -16.306 -17.860 1.00 57.75 176 SER A CA 1
ATOM 1413 C C . SER A 1 176 ? -4.372 -17.163 -18.848 1.00 57.75 176 SER A C 1
ATOM 1415 O O . SER A 1 176 ? -4.050 -18.309 -18.551 1.00 57.75 176 SER A O 1
ATOM 1417 N N . ASP A 1 177 ? -3.969 -16.581 -19.982 1.00 54.41 177 ASP A N 1
ATOM 1418 C CA . ASP A 1 177 ? -3.208 -17.251 -21.045 1.00 54.41 177 ASP A CA 1
ATOM 1419 C C . ASP A 1 177 ? -1.686 -17.309 -20.798 1.00 54.41 177 ASP A C 1
ATOM 1421 O O . ASP A 1 177 ? -0.946 -17.895 -21.589 1.00 54.41 177 ASP A O 1
ATOM 1425 N N . MET A 1 178 ? -1.180 -16.744 -19.693 1.00 51.62 178 MET A N 1
ATOM 1426 C CA . MET A 1 178 ? 0.255 -16.782 -19.355 1.00 51.62 178 MET A CA 1
ATOM 1427 C C . MET A 1 178 ? 0.797 -18.196 -19.093 1.00 51.62 178 MET A C 1
ATOM 1429 O O . MET A 1 178 ? 2.012 -18.380 -19.089 1.00 51.62 178 MET A O 1
ATOM 1433 N N . ALA A 1 179 ? -0.071 -19.199 -18.921 1.00 48.91 179 ALA A N 1
ATOM 1434 C CA . ALA A 1 179 ? 0.338 -20.602 -18.836 1.00 48.91 179 ALA A CA 1
ATOM 1435 C C . ALA A 1 179 ? 0.958 -21.130 -20.148 1.00 48.91 179 ALA A C 1
ATOM 1437 O O . ALA A 1 179 ? 1.654 -22.145 -20.133 1.00 48.91 179 ALA A O 1
ATOM 1438 N N . HIS A 1 180 ? 0.739 -20.441 -21.276 1.00 48.28 180 HIS A N 1
ATOM 1439 C CA . HIS A 1 180 ? 1.241 -20.832 -22.592 1.00 48.28 180 HIS A CA 1
ATOM 1440 C C . HIS A 1 180 ? 1.772 -19.625 -23.378 1.00 48.28 180 HIS A C 1
ATOM 1442 O O . HIS A 1 180 ? 1.265 -19.272 -24.441 1.00 48.28 180 HIS A O 1
ATOM 1448 N N . LEU A 1 181 ? 2.840 -18.990 -22.892 1.00 51.69 181 LEU A N 1
ATOM 1449 C CA . LEU A 1 181 ? 3.583 -18.040 -23.721 1.00 51.69 181 LEU A CA 1
ATOM 1450 C C . LEU A 1 181 ? 4.431 -18.815 -24.743 1.00 51.69 181 LEU A C 1
ATOM 1452 O O . LEU A 1 181 ? 5.401 -19.478 -24.383 1.00 51.69 181 LEU A O 1
ATOM 1456 N N . SER A 1 182 ? 4.096 -18.729 -26.031 1.00 50.72 182 SER A N 1
ATOM 1457 C CA . SER A 1 182 ? 4.941 -19.268 -27.102 1.00 50.72 182 SER A CA 1
ATOM 1458 C C . SER A 1 182 ? 5.781 -18.161 -27.743 1.00 50.72 182 SER A C 1
ATOM 1460 O O . SER A 1 182 ? 5.224 -17.229 -28.324 1.00 50.72 182 SER A O 1
ATOM 1462 N N . LEU A 1 183 ? 7.110 -18.272 -27.697 1.00 50.59 183 LEU A N 1
ATOM 1463 C CA . LEU A 1 183 ? 8.034 -17.378 -28.398 1.00 50.59 183 LEU A CA 1
ATOM 1464 C C . LEU A 1 183 ? 8.717 -18.152 -29.535 1.00 50.59 183 LEU A C 1
ATOM 1466 O O . LEU A 1 183 ? 9.520 -19.043 -29.279 1.00 50.59 183 LEU A O 1
ATOM 1470 N N . ASN A 1 184 ? 8.410 -17.834 -30.797 1.00 58.56 184 ASN A N 1
ATOM 1471 C CA . ASN A 1 184 ? 9.036 -18.451 -31.983 1.00 58.56 184 ASN A CA 1
ATOM 1472 C C . ASN A 1 184 ? 9.055 -19.999 -31.977 1.00 58.56 184 ASN A C 1
ATOM 1474 O O . ASN A 1 184 ? 10.044 -20.617 -32.363 1.00 58.56 184 ASN A O 1
ATOM 1478 N N . GLY A 1 185 ? 7.968 -20.632 -31.525 1.00 59.97 185 GLY A N 1
ATOM 1479 C CA . GLY A 1 185 ? 7.861 -22.095 -31.436 1.00 59.97 185 GLY A CA 1
ATOM 1480 C C . GLY A 1 185 ? 8.465 -22.715 -30.170 1.00 59.97 185 GLY A C 1
ATOM 1481 O O . GLY A 1 185 ? 8.381 -23.930 -30.007 1.00 59.97 185 GLY A O 1
ATOM 1482 N N . ALA A 1 186 ? 9.029 -21.910 -29.263 1.00 53.03 186 ALA A N 1
ATOM 1483 C CA . ALA A 1 186 ? 9.384 -22.332 -27.912 1.00 53.03 186 ALA A CA 1
ATOM 1484 C C . ALA A 1 186 ? 8.224 -22.040 -26.954 1.00 53.03 186 ALA A C 1
ATOM 1486 O O . ALA A 1 186 ? 7.752 -20.906 -26.880 1.00 53.03 186 ALA A O 1
ATOM 1487 N N . THR A 1 187 ? 7.772 -23.054 -26.223 1.00 52.62 187 THR A N 1
ATOM 1488 C CA . THR A 1 187 ? 6.760 -22.908 -25.171 1.00 52.62 187 THR A CA 1
ATOM 1489 C C . THR A 1 187 ? 7.457 -22.546 -23.865 1.00 52.62 187 THR A C 1
ATOM 1491 O O . THR A 1 187 ? 8.363 -23.256 -23.435 1.00 52.62 187 THR A O 1
ATOM 1494 N N . LEU A 1 188 ? 7.054 -21.445 -23.238 1.00 54.66 188 LEU A N 1
ATOM 1495 C CA . LEU A 1 188 ? 7.447 -21.109 -21.875 1.00 54.66 188 LEU A CA 1
ATOM 1496 C C . LEU A 1 188 ? 6.583 -21.926 -20.919 1.00 54.66 188 LEU A C 1
ATOM 1498 O O . LEU A 1 188 ? 5.364 -21.780 -20.893 1.00 54.66 188 LEU A O 1
ATOM 1502 N 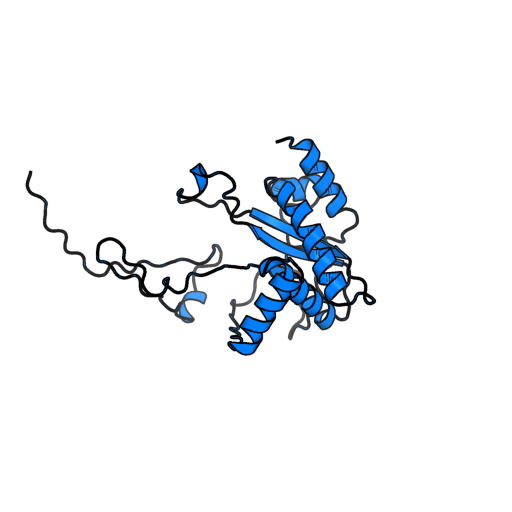N . GLU A 1 189 ? 7.228 -22.793 -20.151 1.00 51.53 189 GLU A N 1
ATOM 1503 C CA . GLU A 1 189 ? 6.606 -23.500 -19.041 1.00 51.53 189 GLU A CA 1
ATOM 1504 C C . GLU A 1 189 ? 6.890 -22.715 -17.758 1.00 51.53 189 GLU A C 1
ATOM 1506 O O . GLU A 1 189 ? 8.022 -22.281 -17.521 1.00 51.53 189 GLU A O 1
ATOM 1511 N N . GLN A 1 190 ? 5.864 -22.495 -16.935 1.00 50.03 190 GLN A N 1
ATOM 1512 C CA . GLN A 1 190 ? 6.058 -21.893 -15.623 1.00 50.03 190 GLN A CA 1
ATOM 1513 C C . GLN A 1 190 ? 6.852 -22.875 -14.759 1.00 50.03 190 GLN A C 1
ATOM 1515 O O . GLN A 1 190 ? 6.317 -23.857 -14.252 1.00 50.03 190 GLN A O 1
ATOM 1520 N N . VAL A 1 191 ? 8.144 -22.609 -14.589 1.00 52.28 191 VAL A N 1
ATOM 1521 C CA . VAL A 1 191 ? 8.983 -23.403 -13.697 1.00 52.28 191 VAL A CA 1
ATOM 1522 C C . VAL A 1 191 ? 8.667 -22.995 -12.265 1.00 52.28 191 VAL A C 1
ATOM 1524 O O . VAL A 1 191 ? 8.953 -21.871 -11.845 1.00 52.28 191 VAL A O 1
ATOM 1527 N N . SER A 1 192 ? 8.075 -23.918 -11.511 1.00 50.25 192 SER A N 1
ATOM 1528 C CA . SER A 1 192 ? 8.032 -23.831 -10.056 1.00 50.25 192 SER A CA 1
ATOM 1529 C C . SER A 1 192 ? 9.464 -23.735 -9.553 1.00 50.25 192 SER A C 1
ATOM 1531 O O . SER A 1 192 ? 10.277 -24.626 -9.798 1.00 50.25 192 SER A O 1
ATOM 1533 N N . LEU A 1 193 ? 9.785 -22.633 -8.889 1.00 51.50 193 LEU A N 1
ATOM 1534 C CA . LEU A 1 193 ? 11.100 -22.437 -8.308 1.00 51.50 193 LEU A CA 1
ATOM 1535 C C . LEU A 1 193 ? 11.330 -23.527 -7.252 1.00 51.50 193 LEU A C 1
ATOM 1537 O O . LEU A 1 193 ? 10.563 -23.640 -6.297 1.00 51.50 193 LEU A O 1
ATOM 1541 N N . ASP A 1 194 ? 12.337 -24.372 -7.473 1.00 47.56 194 ASP A N 1
ATOM 1542 C CA . ASP A 1 194 ? 12.711 -25.446 -6.550 1.00 47.56 194 ASP A CA 1
ATOM 1543 C C . ASP A 1 194 ? 13.108 -24.818 -5.209 1.00 47.56 194 ASP A C 1
ATOM 1545 O O . ASP A 1 194 ? 14.070 -24.062 -5.211 1.00 47.56 194 ASP A O 1
ATOM 1549 N N . PRO A 1 195 ? 12.463 -25.133 -4.070 1.00 49.78 195 PRO A N 1
ATOM 1550 C CA . PRO A 1 195 ? 12.768 -24.530 -2.766 1.00 49.78 195 PRO A CA 1
ATOM 1551 C C . PRO A 1 195 ? 14.258 -24.553 -2.382 1.00 49.78 195 PRO A C 1
ATOM 1553 O O . PRO A 1 195 ? 14.728 -23.710 -1.622 1.00 49.78 195 PRO A O 1
ATOM 1556 N N . SER A 1 196 ? 15.042 -25.488 -2.926 1.00 44.00 196 SER A N 1
ATOM 1557 C CA . SER A 1 196 ? 16.488 -25.572 -2.694 1.00 44.00 196 SER A CA 1
ATOM 1558 C C . SER A 1 196 ? 17.299 -24.409 -3.294 1.00 44.00 196 SER A C 1
ATOM 1560 O O . SER A 1 196 ? 18.409 -24.131 -2.821 1.00 44.00 196 SER A O 1
ATOM 1562 N N . TRP A 1 197 ? 16.744 -23.683 -4.272 1.00 44.50 197 TRP A N 1
ATOM 1563 C CA . TRP A 1 197 ? 17.354 -22.508 -4.906 1.00 44.50 197 TRP A CA 1
ATOM 1564 C C . TRP A 1 197 ? 17.421 -21.272 -3.988 1.00 44.50 197 TRP A C 1
ATOM 1566 O O . TRP A 1 197 ? 18.217 -20.367 -4.235 1.00 44.50 197 TRP A O 1
ATOM 1576 N N . GLU A 1 198 ? 16.658 -21.258 -2.888 1.00 47.47 198 GLU A N 1
ATOM 1577 C CA . GLU A 1 198 ? 16.667 -20.175 -1.893 1.00 47.47 198 GLU A CA 1
ATOM 1578 C C . GLU A 1 198 ? 17.965 -20.161 -1.072 1.00 47.47 198 GLU A C 1
ATOM 1580 O O . GLU A 1 198 ? 18.248 -19.201 -0.359 1.00 47.47 198 GLU A O 1
ATOM 1585 N N . SER A 1 199 ? 18.777 -21.219 -1.159 1.00 40.97 199 SER A N 1
ATOM 1586 C CA . SER A 1 199 ? 19.812 -21.476 -0.161 1.00 40.97 199 SER A CA 1
ATOM 1587 C C . SER A 1 199 ? 21.226 -21.003 -0.494 1.00 40.97 199 SER A C 1
ATOM 1589 O O . SER A 1 199 ? 22.077 -21.158 0.384 1.00 40.97 199 SER A O 1
ATOM 1591 N N . LYS A 1 200 ? 21.541 -20.437 -1.678 1.00 38.44 200 LYS A N 1
ATOM 1592 C CA . LYS A 1 200 ? 22.957 -20.083 -1.945 1.00 38.44 200 LYS A CA 1
ATOM 1593 C C . LYS A 1 200 ? 23.345 -18.737 -2.554 1.00 38.44 200 LYS A C 1
ATOM 1595 O O . LYS A 1 200 ? 24.411 -18.284 -2.157 1.00 38.44 200 LYS A O 1
ATOM 1600 N N . GLU A 1 201 ? 22.598 -18.058 -3.428 1.00 40.81 201 GLU A N 1
ATOM 1601 C CA . GLU A 1 201 ? 23.188 -16.859 -4.087 1.00 40.81 201 GLU A CA 1
ATOM 1602 C C . GLU A 1 201 ? 22.234 -15.698 -4.417 1.00 40.81 201 GLU A C 1
ATOM 1604 O O . GLU A 1 201 ? 22.686 -14.655 -4.887 1.00 40.81 201 GLU A O 1
ATOM 1609 N N . MET A 1 202 ? 20.935 -15.799 -4.131 1.00 36.00 202 MET A N 1
ATOM 1610 C CA . MET A 1 202 ? 19.967 -14.761 -4.513 1.00 36.00 202 MET A CA 1
ATOM 1611 C C . MET A 1 202 ? 19.553 -13.865 -3.348 1.00 36.00 202 MET A C 1
ATOM 1613 O O . MET A 1 202 ? 18.396 -13.821 -2.949 1.00 36.00 202 MET A O 1
ATOM 1617 N N . ASP A 1 203 ? 20.508 -13.101 -2.823 1.00 37.97 203 ASP A N 1
ATOM 1618 C CA . ASP A 1 203 ? 20.218 -12.120 -1.768 1.00 37.97 203 ASP A CA 1
ATOM 1619 C C . ASP A 1 203 ? 19.692 -10.776 -2.317 1.00 37.97 203 ASP A C 1
ATOM 1621 O O . ASP A 1 203 ? 19.282 -9.886 -1.570 1.00 37.97 203 ASP A O 1
ATOM 1625 N N . LYS A 1 204 ? 19.673 -10.581 -3.642 1.00 39.12 204 LYS A N 1
ATOM 1626 C CA . LYS A 1 204 ? 19.157 -9.360 -4.277 1.00 39.12 204 LYS A CA 1
ATOM 1627 C C . LYS A 1 204 ? 18.571 -9.691 -5.649 1.00 39.12 204 LYS A C 1
ATOM 1629 O O . LYS A 1 204 ? 19.254 -10.304 -6.458 1.00 39.12 204 LYS A O 1
ATOM 1634 N N . LEU A 1 205 ? 17.368 -9.165 -5.903 1.00 27.98 205 LEU A N 1
ATOM 1635 C CA . LEU A 1 205 ? 16.611 -9.093 -7.167 1.00 27.98 205 LEU A CA 1
ATOM 1636 C C . LEU A 1 205 ? 15.412 -10.053 -7.284 1.00 27.98 205 LEU A C 1
ATOM 1638 O O . LEU A 1 205 ? 15.539 -11.265 -7.383 1.00 27.98 205 LEU A O 1
ATOM 1642 N N . SER A 1 206 ? 14.239 -9.41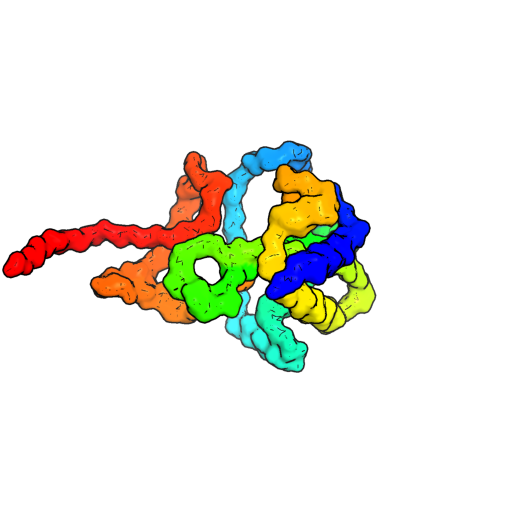1 -7.270 1.00 29.83 206 SER A N 1
ATOM 1643 C CA . SER A 1 206 ? 13.010 -9.690 -8.025 1.00 29.83 206 SER A CA 1
ATOM 1644 C C . SER A 1 206 ? 12.956 -10.955 -8.888 1.00 29.83 206 SER A C 1
ATOM 1646 O O . SER A 1 206 ? 13.838 -11.169 -9.714 1.00 29.83 206 SER A O 1
ATOM 1648 N N . GLN A 1 207 ? 11.826 -11.668 -8.767 1.00 33.09 207 GLN A N 1
ATOM 1649 C CA . GLN A 1 207 ? 11.241 -12.635 -9.712 1.00 33.09 207 GLN A CA 1
ATOM 1650 C C . GLN A 1 207 ? 12.015 -12.771 -11.038 1.00 33.09 207 GLN A C 1
ATOM 1652 O O . GLN A 1 207 ? 11.880 -11.944 -11.941 1.00 33.09 207 GLN A O 1
ATOM 1657 N N . ILE A 1 208 ? 12.827 -13.824 -11.142 1.00 33.00 208 ILE A N 1
ATOM 1658 C CA . ILE A 1 208 ? 13.505 -14.214 -12.379 1.00 33.00 208 ILE A CA 1
ATOM 1659 C C . ILE A 1 208 ? 12.579 -15.158 -13.148 1.00 33.00 208 ILE A C 1
ATOM 1661 O O . ILE A 1 208 ? 12.231 -16.226 -12.652 1.00 33.00 208 ILE A O 1
ATOM 1665 N N . PHE A 1 209 ? 12.217 -14.790 -14.377 1.00 29.25 209 PHE A N 1
ATOM 1666 C CA . PHE A 1 209 ? 11.713 -15.747 -15.360 1.00 29.25 209 PHE A CA 1
ATOM 1667 C C . PHE A 1 209 ? 12.920 -16.452 -15.995 1.00 29.25 209 PHE A C 1
ATOM 1669 O O . PHE A 1 209 ? 13.713 -15.820 -16.694 1.00 29.25 209 PHE A O 1
ATOM 1676 N N . LEU A 1 210 ? 13.089 -17.748 -15.725 1.00 26.70 210 LEU A N 1
ATOM 1677 C CA . LEU A 1 210 ? 14.085 -18.586 -16.395 1.00 26.70 210 LEU A CA 1
ATOM 1678 C C . LEU A 1 210 ? 13.511 -19.090 -17.725 1.00 26.70 210 LEU A C 1
ATOM 1680 O O . LEU A 1 210 ? 12.456 -19.715 -17.750 1.00 26.70 210 LEU A O 1
ATOM 1684 N N . ILE A 1 211 ? 14.219 -18.842 -18.828 1.00 28.19 211 ILE A N 1
ATOM 1685 C CA . ILE A 1 211 ? 13.947 -19.462 -20.131 1.00 28.19 211 ILE A CA 1
ATOM 1686 C C . ILE A 1 211 ? 14.893 -20.666 -20.253 1.00 28.19 211 ILE A C 1
ATOM 1688 O O . ILE A 1 211 ? 16.088 -20.473 -20.482 1.00 28.19 211 ILE A O 1
ATOM 1692 N N . ASP A 1 212 ? 14.399 -21.899 -20.069 1.00 28.34 212 ASP A N 1
ATOM 1693 C CA . ASP A 1 212 ? 15.215 -23.106 -20.290 1.00 28.34 212 ASP A CA 1
ATOM 1694 C C . ASP A 1 212 ? 15.385 -23.331 -21.797 1.00 28.34 212 ASP A C 1
ATOM 1696 O O . ASP A 1 212 ? 14.450 -23.686 -22.513 1.00 28.34 212 ASP A O 1
ATOM 1700 N N . ASN A 1 213 ? 16.594 -23.097 -22.301 1.00 30.47 213 ASN A N 1
ATOM 1701 C CA . ASN A 1 213 ? 16.919 -23.268 -23.711 1.00 30.47 213 ASN A CA 1
ATOM 1702 C C . ASN A 1 213 ? 17.609 -24.623 -23.927 1.00 30.47 213 ASN A C 1
ATOM 1704 O O . ASN A 1 213 ? 18.781 -24.706 -24.306 1.00 30.47 213 ASN A O 1
ATOM 1708 N N . LYS A 1 214 ? 16.896 -25.725 -23.669 1.00 30.98 214 LYS A N 1
ATOM 1709 C CA . LYS A 1 214 ? 17.396 -27.066 -23.996 1.00 30.98 214 LYS A CA 1
ATOM 1710 C C . LYS A 1 214 ? 17.012 -27.464 -25.420 1.00 30.98 214 LYS A C 1
ATOM 1712 O O . LYS A 1 214 ? 15.960 -28.032 -25.677 1.00 30.98 214 LYS A O 1
ATOM 1717 N N . ARG A 1 215 ? 18.000 -27.271 -26.305 1.00 34.06 215 ARG A N 1
ATOM 1718 C CA . ARG A 1 215 ? 18.158 -27.822 -27.669 1.00 34.06 215 ARG A CA 1
ATOM 1719 C C . ARG A 1 215 ? 17.353 -27.152 -28.789 1.00 34.06 215 ARG A C 1
ATOM 1721 O O . ARG A 1 215 ? 16.549 -27.797 -29.451 1.00 34.06 215 ARG A O 1
ATOM 1728 N N . ALA A 1 216 ? 17.757 -25.942 -29.166 1.00 28.47 216 ALA A N 1
ATOM 1729 C CA . ALA A 1 216 ? 17.694 -25.531 -30.569 1.00 28.47 216 ALA A CA 1
ATOM 1730 C C . ALA A 1 216 ? 19.061 -25.800 -31.230 1.00 28.47 216 ALA A C 1
ATOM 1732 O O . ALA A 1 216 ? 20.022 -25.059 -31.029 1.00 28.47 216 ALA A O 1
ATOM 1733 N N . LYS A 1 217 ? 19.180 -26.891 -32.002 1.00 27.00 217 LYS A N 1
ATOM 1734 C CA . LYS A 1 217 ? 20.293 -27.045 -32.955 1.00 27.00 217 LYS A CA 1
ATOM 1735 C C . LYS A 1 217 ? 20.073 -26.021 -34.070 1.00 27.00 217 LYS A C 1
ATOM 1737 O O . LYS A 1 217 ? 19.224 -26.230 -34.928 1.00 27.00 217 LYS A O 1
ATOM 1742 N N . LEU A 1 218 ? 20.830 -24.929 -34.048 1.00 29.11 218 LEU A N 1
ATOM 1743 C CA . LEU A 1 218 ? 20.918 -23.992 -35.166 1.00 29.11 218 LEU A CA 1
ATOM 1744 C C . LEU A 1 218 ? 21.622 -24.686 -36.339 1.00 29.11 218 LEU A C 1
ATOM 1746 O O . LEU A 1 218 ? 22.822 -24.952 -36.290 1.00 29.11 218 LEU A O 1
ATOM 1750 N N . SER A 1 219 ? 20.870 -25.005 -37.388 1.00 30.48 219 SER A N 1
ATOM 1751 C CA . SER A 1 219 ? 21.428 -25.251 -38.719 1.00 30.48 219 SER A CA 1
ATOM 1752 C C . SER A 1 219 ? 21.909 -23.921 -39.321 1.00 30.48 219 SER A C 1
ATOM 1754 O O . SER A 1 219 ? 21.196 -22.923 -39.191 1.00 30.48 219 SER A O 1
ATOM 1756 N N . PRO A 1 220 ? 23.091 -23.870 -39.964 1.00 30.25 220 PRO A N 1
ATOM 1757 C CA . PRO A 1 220 ? 23.602 -22.637 -40.553 1.00 30.25 220 PRO A CA 1
ATOM 1758 C C . PRO A 1 220 ? 22.731 -22.215 -41.741 1.00 30.25 220 PRO A C 1
ATOM 1760 O O . PRO A 1 220 ? 22.403 -23.032 -42.603 1.00 30.25 220 PRO A O 1
ATOM 1763 N N . LEU A 1 221 ? 22.347 -20.939 -41.764 1.00 30.98 221 LEU A N 1
ATOM 1764 C CA . LEU A 1 221 ? 21.644 -20.328 -42.890 1.00 30.98 221 LEU A CA 1
ATOM 1765 C C . LEU A 1 221 ? 22.582 -20.257 -44.111 1.00 30.98 221 LEU A C 1
ATOM 1767 O O . LEU A 1 221 ? 23.766 -19.953 -43.935 1.00 30.98 221 LEU A O 1
ATOM 1771 N N . PRO A 1 222 ? 22.088 -20.541 -45.329 1.00 31.03 222 PRO A N 1
ATOM 1772 C CA . PRO A 1 222 ? 22.864 -20.361 -46.549 1.00 31.03 222 PRO A CA 1
ATOM 1773 C C . PRO A 1 222 ? 23.107 -18.867 -46.813 1.00 31.03 222 PRO A C 1
ATOM 1775 O O . PRO A 1 222 ? 22.244 -18.039 -46.521 1.00 31.03 222 PRO A O 1
ATOM 1778 N N . ILE A 1 223 ? 24.306 -18.571 -47.326 1.00 46.97 223 ILE A N 1
ATOM 1779 C CA . ILE A 1 223 ? 24.794 -17.241 -47.735 1.00 46.97 223 ILE A CA 1
ATOM 1780 C C . ILE A 1 223 ? 23.925 -16.672 -48.858 1.00 46.97 223 ILE A C 1
ATOM 1782 O O . ILE A 1 223 ? 23.605 -17.453 -49.785 1.00 46.97 223 ILE A O 1
#

Se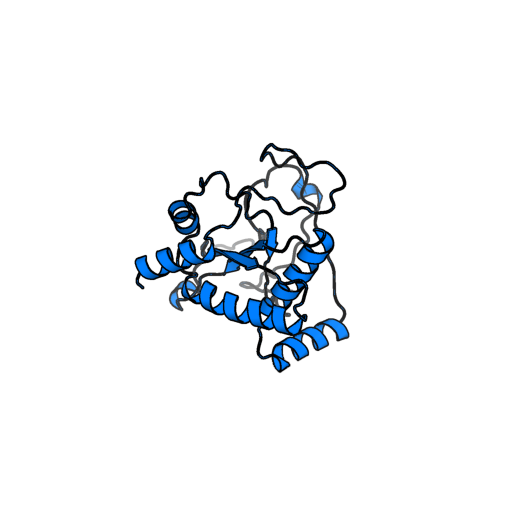condary structure (DSSP, 8-state):
--HHHHHHHHHHHHTT--TT-------SSPPPSS----S----------HHHHHHHHHHHHHTT--HHHHHHHHHHHHHHHHTTS--EEEEEEEE----SGGGTT--S--PEEEEEEEE--TT--HHHHHHHHHHHHHHHHHTTTS-HHHHHHHTT--GGGGGGG--EE------GGGGGEEETTEEEP--PPPGGGGGTS-SS-S------------PPPP-